Protein AF-A0A1Q7ANM7-F1 (afdb_monomer)

Radius of gyration: 26.73 Å; Cα contacts (8 Å, |Δi|>4): 321; chains: 1; bounding box: 55×45×75 Å

Foldseek 3Di:
DDDPPVVVVVVVVVVVVVVVVLVVCVVVVQWDWDQDPVDNVDIDIDGDPVNCVVCVVVVVVVVVVVVVVLVVDDPVVSVVVVVVVVVVCLVPDDDDPDQQKDKDFDDPPVLVVLLVCQQVVCCVPPVFACQRSVVSNVVSVCCVVPPDPLQWTKIFIGGSNDTFWIWIWADDDPQEIEIDSTDGHPVCPPSCVSLVRVVVNVVSSVVSRHQKYKYKDWPVPVVNVVSCVVVPKDFPDWDFDCHRNDTTIMTMIMDGD

Solvent-accessible surface area (backbone atoms only — not comparable to full-atom values): 14328 Å² total; per-residue (Å²): 132,84,78,57,69,68,60,55,50,51,54,50,53,54,52,52,53,55,52,47,55,59,43,55,39,35,77,72,53,26,35,46,76,42,77,33,94,89,41,86,92,39,70,44,77,40,71,29,78,61,23,47,63,72,43,44,65,58,52,50,50,51,50,49,53,52,47,56,59,45,66,76,41,54,80,65,52,41,49,51,52,52,54,50,50,53,49,52,50,59,74,70,50,82,76,73,96,59,73,89,51,50,78,41,72,69,54,94,66,46,59,60,49,52,26,51,50,54,34,55,51,39,29,73,77,71,60,38,42,69,64,48,24,53,50,42,44,50,54,46,52,54,45,67,79,63,63,42,82,75,64,34,51,46,41,32,30,34,36,99,90,36,84,38,29,36,33,34,32,34,75,70,48,99,43,29,32,31,48,42,73,70,50,60,37,78,94,53,58,91,70,54,54,66,50,54,51,52,52,49,47,56,53,50,38,51,76,53,62,31,49,30,39,35,37,73,48,50,70,84,46,54,71,61,51,52,43,41,46,75,75,59,35,41,81,78,45,76,44,82,44,78,56,39,90,40,84,46,39,42,32,34,32,41,28,82,102

Nearest PDB structures (foldseek):
  8iyo-assembly3_C  TM=8.146E-01  e=9.978E-10  Helicobacter pylori 26695
  1y9k-assembly3_C  TM=7.562E-01  e=1.189E-09  Bacillus cereus ATCC 14579
  8iym-assembly3_C  TM=6.907E-01  e=2.013E-09  Helicobacter pylori 26695
  8iym-assembly1_A  TM=6.848E-01  e=6.117E-09  Helicobacter pylori 26695
  8iym-assembly2_B  TM=6.801E-01  e=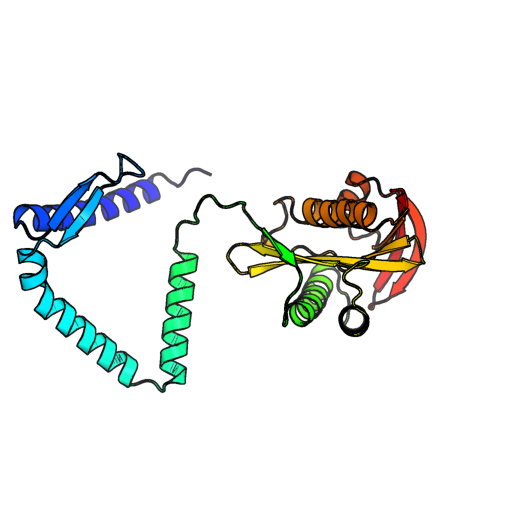1.234E-08  Helicobacter pylori 26695

Mean predicted aligned error: 13.71 Å

Secondary structure (DSSP, 8-state):
-PPPHHHHHHHHHHHHHHHHHHHHHHHTTSEEEEEETTEEEEEEEEE-HHHHHHHHHHHHHHHHHHHHHHHTS-HHHHHHHHHHHHHHHHHHSPPPS--S-EEEE--TTHHHHHHHHHHHHHHHHH---HHHHHHHHHHHHHHHHT--TTT-EEEEEEETTEEEEEEEEEESSSSEEEEEEEEE-GGGTTSSHHHHHHHHHHHHHHHTT-SEEEEEEETT-HHHHHHHHHTT-EEEEEEEEEETTEEEEEEEEEEE-

pLDDT: mean 88.68, std 12.62, range [44.28, 98.88]

Sequence (257 aa):
MAAPAQHVAAVRAFNRFYTRQVGALGEHRLVRRTASPADARRNLVHLTRRGRIEFAPYEERTRNDVGALLGRLSTTGQRQVVDAMQTIQRALATPPAAPAYVLRPHQPGDMGWVVQRHGELYAREWGYNAQFEALVARIAADFLDRFDPVRERCWIAEKDGERVGSVFLVKHLATVAKLRMLIVDPHARGLGIGRRLVDQCVRFARQAGYRKITLWTHSQLKAARAIYQQAGFRCVHTQANRCFGRKLVDETWDLLL

Structure (mmCIF, N/CA/C/O backbone):
data_AF-A0A1Q7ANM7-F1
#
_entry.id   AF-A0A1Q7ANM7-F1
#
loop_
_atom_site.group_PDB
_atom_site.id
_atom_site.type_symbol
_atom_site.label_atom_id
_atom_site.label_alt_id
_atom_site.label_comp_id
_atom_site.label_asym_id
_atom_site.label_entity_id
_atom_site.label_seq_id
_atom_site.pdbx_PDB_ins_code
_atom_site.Cartn_x
_atom_site.Cartn_y
_atom_site.Cartn_z
_atom_site.occupancy
_atom_site.B_iso_or_equiv
_atom_site.auth_seq_id
_atom_site.auth_comp_id
_atom_site.auth_asym_id
_atom_site.auth_atom_id
_atom_site.pdbx_PDB_model_num
ATOM 1 N N . MET A 1 1 ? 11.458 21.378 -15.995 1.00 44.28 1 MET A N 1
ATOM 2 C CA . MET A 1 1 ? 12.630 22.204 -16.362 1.00 44.28 1 MET A CA 1
ATOM 3 C C . MET A 1 1 ? 13.056 21.826 -17.768 1.00 44.28 1 MET A C 1
ATOM 5 O O . MET A 1 1 ? 13.177 20.637 -18.035 1.00 44.28 1 MET A O 1
ATOM 9 N N . ALA A 1 2 ? 13.204 22.796 -18.672 1.00 46.09 2 ALA A N 1
ATOM 10 C CA . ALA A 1 2 ? 13.689 22.531 -20.026 1.00 46.09 2 ALA A CA 1
ATOM 11 C C . ALA A 1 2 ? 15.146 22.042 -19.973 1.00 46.09 2 ALA A C 1
ATOM 13 O O . ALA A 1 2 ? 15.934 22.542 -19.170 1.00 46.09 2 ALA A O 1
ATOM 14 N N . ALA A 1 3 ? 15.494 21.049 -20.794 1.00 48.88 3 ALA A N 1
ATOM 15 C CA . ALA A 1 3 ? 16.866 20.562 -20.873 1.00 48.88 3 ALA A CA 1
ATOM 16 C C . ALA A 1 3 ? 17.797 21.697 -21.353 1.00 48.88 3 ALA A C 1
ATOM 18 O O . ALA A 1 3 ? 17.418 22.425 -22.275 1.00 48.88 3 ALA A O 1
ATOM 19 N N . PRO A 1 4 ? 19.004 21.846 -20.775 1.00 68.81 4 PRO A N 1
ATOM 20 C CA . PRO A 1 4 ? 19.984 22.825 -21.235 1.00 68.81 4 PRO A CA 1
ATOM 21 C C . PRO A 1 4 ? 20.224 22.695 -22.745 1.00 68.81 4 PRO A C 1
ATOM 23 O O . PRO A 1 4 ? 20.373 21.581 -23.256 1.00 68.81 4 PRO A O 1
ATOM 26 N N . ALA A 1 5 ? 20.285 23.819 -23.465 1.00 72.44 5 ALA A N 1
ATOM 27 C CA . ALA A 1 5 ? 20.393 23.845 -24.930 1.00 72.44 5 ALA A CA 1
ATOM 28 C C . ALA A 1 5 ? 21.570 23.003 -25.468 1.00 72.44 5 ALA A C 1
ATOM 30 O O . ALA A 1 5 ? 21.464 22.370 -26.521 1.00 72.44 5 ALA A O 1
ATOM 31 N N . GLN A 1 6 ? 22.661 22.919 -24.703 1.00 62.69 6 GLN A N 1
ATOM 32 C CA . GLN A 1 6 ? 23.840 22.111 -25.013 1.00 62.69 6 GLN A CA 1
ATOM 33 C C . GLN A 1 6 ? 23.558 20.597 -24.992 1.00 62.69 6 GLN A C 1
ATOM 35 O O . GLN A 1 6 ? 24.031 19.869 -25.864 1.00 62.69 6 GLN A O 1
ATOM 40 N N . HIS A 1 7 ? 22.724 20.114 -24.066 1.00 62.62 7 HIS A N 1
ATOM 41 C CA . HIS A 1 7 ? 22.324 18.703 -24.004 1.00 62.62 7 HIS A CA 1
ATOM 42 C C . HIS A 1 7 ? 21.398 18.335 -25.169 1.00 62.62 7 HIS A C 1
ATOM 44 O O . HIS A 1 7 ? 21.548 17.278 -25.781 1.00 62.62 7 HIS A O 1
ATOM 50 N N . VAL A 1 8 ? 20.492 19.243 -25.545 1.00 70.44 8 VAL A N 1
ATOM 51 C CA . VAL A 1 8 ? 19.635 19.068 -26.727 1.00 70.44 8 VAL A CA 1
ATOM 52 C C . VAL A 1 8 ? 20.480 19.006 -28.005 1.00 70.44 8 VAL A C 1
ATOM 54 O O . VAL A 1 8 ? 20.234 18.160 -28.867 1.00 70.44 8 VAL A O 1
ATOM 57 N N . ALA A 1 9 ? 21.505 19.853 -28.132 1.00 71.44 9 ALA A N 1
ATOM 58 C CA . ALA A 1 9 ? 22.414 19.841 -29.277 1.00 71.44 9 ALA A CA 1
ATOM 59 C C . ALA A 1 9 ? 23.227 18.537 -29.374 1.00 71.44 9 ALA A C 1
ATOM 61 O O . ALA A 1 9 ? 23.320 17.967 -30.465 1.00 71.44 9 ALA A O 1
ATOM 62 N N . ALA A 1 10 ? 23.743 18.031 -28.248 1.00 61.88 10 ALA A N 1
ATOM 63 C CA . ALA A 1 10 ? 24.481 16.769 -28.186 1.00 61.88 10 ALA A CA 1
ATOM 64 C C . ALA A 1 10 ? 23.610 15.574 -28.610 1.00 61.88 10 ALA A C 1
ATOM 66 O O . ALA A 1 10 ? 24.003 14.795 -29.480 1.00 61.88 10 ALA A O 1
ATOM 67 N N . VAL A 1 11 ? 22.379 15.484 -28.093 1.00 62.22 11 VAL A N 1
ATOM 68 C CA . VAL A 1 11 ? 21.426 14.428 -28.475 1.00 62.22 11 VAL A CA 1
ATOM 69 C C . VAL A 1 11 ? 21.034 14.537 -29.954 1.00 62.22 11 VAL A C 1
ATOM 71 O O . VAL A 1 11 ? 20.947 13.528 -30.652 1.00 62.22 11 VAL A O 1
ATOM 74 N N . ARG A 1 12 ? 20.862 15.752 -30.495 1.00 71.00 12 ARG A N 1
ATOM 75 C CA . ARG A 1 12 ? 20.599 15.942 -31.936 1.00 71.00 12 ARG A CA 1
ATOM 76 C C . ARG A 1 12 ? 21.788 15.527 -32.805 1.00 71.00 12 ARG A C 1
ATOM 78 O O . ARG A 1 12 ? 21.574 14.959 -33.874 1.00 71.00 12 ARG A O 1
ATOM 85 N N . ALA A 1 13 ? 23.022 15.794 -32.377 1.00 68.56 13 ALA A N 1
ATOM 86 C CA . ALA A 1 13 ? 24.225 15.366 -33.090 1.00 68.56 13 ALA A CA 1
ATOM 87 C C . ALA A 1 13 ? 24.370 13.836 -33.089 1.00 68.56 13 ALA A C 1
ATOM 89 O O . ALA A 1 13 ? 24.579 13.249 -34.153 1.00 68.56 13 ALA A O 1
ATOM 90 N N . PHE A 1 14 ? 24.152 13.205 -31.933 1.00 68.06 14 PHE A N 1
ATOM 91 C CA . PHE A 1 14 ? 24.093 11.753 -31.782 1.00 68.06 14 PHE A CA 1
ATOM 92 C C . PHE A 1 14 ? 23.031 11.138 -32.708 1.00 68.06 14 PHE A C 1
ATOM 94 O O . PHE A 1 14 ? 23.344 10.299 -33.548 1.00 68.06 14 PHE A O 1
ATOM 101 N N . ASN A 1 15 ? 21.794 11.639 -32.679 1.00 70.50 15 ASN A N 1
ATOM 102 C CA . ASN A 1 15 ? 20.716 11.122 -33.529 1.00 70.50 15 ASN A CA 1
ATOM 103 C C . ASN A 1 15 ? 21.000 11.293 -35.034 1.00 70.50 15 ASN A C 1
ATOM 105 O O . ASN A 1 15 ? 20.674 10.413 -35.834 1.00 70.50 15 ASN A O 1
ATOM 109 N N . ARG A 1 16 ? 21.650 12.393 -35.444 1.00 73.88 16 ARG A N 1
ATOM 110 C CA . ARG A 1 16 ? 22.081 12.601 -36.841 1.00 73.88 16 ARG A CA 1
ATOM 111 C C . ARG A 1 16 ? 23.162 11.622 -37.286 1.00 73.88 16 ARG A C 1
ATOM 113 O O . ARG A 1 16 ? 23.217 11.291 -38.467 1.00 73.88 16 ARG A O 1
ATOM 120 N N . PHE A 1 17 ? 24.040 11.185 -36.389 1.00 75.31 17 PHE A N 1
ATOM 121 C CA . PHE A 1 17 ? 25.043 10.170 -36.705 1.00 75.31 17 PHE A CA 1
ATOM 122 C C . PHE A 1 17 ? 24.371 8.838 -37.074 1.00 75.31 17 PHE A C 1
ATOM 124 O O . PHE A 1 17 ? 24.571 8.347 -38.184 1.00 75.31 17 PHE A O 1
ATOM 131 N N . TYR A 1 18 ? 23.472 8.328 -36.227 1.00 68.81 18 TYR A N 1
ATOM 132 C CA . TYR A 1 18 ? 22.763 7.069 -36.496 1.00 68.81 18 TYR A CA 1
ATOM 133 C C . TYR A 1 18 ? 21.810 7.160 -37.690 1.00 68.81 18 TYR A C 1
ATOM 135 O O . TYR A 1 18 ? 21.743 6.240 -38.500 1.00 68.81 18 TYR A O 1
ATOM 143 N N . THR A 1 19 ? 21.123 8.292 -37.870 1.00 70.75 19 THR A N 1
ATOM 144 C CA . THR A 1 19 ? 20.233 8.488 -39.028 1.00 70.75 19 THR A CA 1
ATOM 145 C C . THR A 1 19 ? 21.004 8.457 -40.354 1.00 70.75 19 THR A C 1
ATOM 147 O O . THR A 1 19 ? 20.487 7.930 -41.340 1.00 70.75 19 THR A O 1
ATOM 150 N N . ARG A 1 20 ? 22.247 8.968 -40.378 1.00 72.75 20 ARG A N 1
ATOM 151 C CA . ARG A 1 20 ? 23.143 8.886 -41.544 1.00 72.75 20 ARG A CA 1
ATOM 152 C C . ARG A 1 20 ? 23.611 7.459 -41.805 1.00 72.75 20 ARG A C 1
ATOM 154 O O . ARG A 1 20 ? 23.539 7.018 -42.945 1.00 72.75 20 ARG A O 1
ATOM 161 N N . GLN A 1 21 ? 23.990 6.711 -40.769 1.00 74.69 21 GLN A N 1
ATOM 162 C CA . GLN A 1 21 ? 24.366 5.302 -40.938 1.00 74.69 21 GLN A CA 1
ATOM 163 C C . GLN A 1 21 ? 23.202 4.448 -41.465 1.00 74.69 21 GLN A C 1
ATOM 165 O O . GLN A 1 21 ? 23.364 3.693 -42.420 1.00 74.69 21 GLN A O 1
ATOM 170 N N . VAL A 1 22 ? 21.991 4.636 -40.933 1.00 72.00 22 VAL A N 1
ATOM 171 C CA . VAL A 1 22 ? 20.778 3.972 -41.448 1.00 72.00 22 VAL A CA 1
ATOM 172 C C . VAL A 1 22 ? 20.395 4.489 -42.846 1.00 72.00 22 VAL A C 1
ATOM 174 O O . VAL A 1 22 ? 19.650 3.831 -43.571 1.00 72.00 22 VAL A O 1
ATOM 177 N N . GLY A 1 23 ? 20.841 5.687 -43.234 1.00 73.38 23 GLY A N 1
ATOM 178 C CA . GLY A 1 23 ? 20.717 6.227 -44.593 1.00 73.38 23 GLY A CA 1
ATOM 179 C C . GLY A 1 23 ? 21.588 5.462 -45.584 1.00 73.38 23 GLY A C 1
ATOM 180 O O . GLY A 1 23 ? 21.058 4.917 -46.548 1.00 73.38 23 GLY A O 1
ATOM 181 N N . ALA A 1 24 ? 22.876 5.314 -45.268 1.00 76.62 24 ALA A N 1
ATOM 182 C CA . ALA A 1 24 ? 23.843 4.579 -46.084 1.00 76.62 24 ALA A CA 1
ATOM 183 C C . ALA A 1 24 ? 23.425 3.112 -46.311 1.00 76.62 24 ALA A C 1
ATOM 185 O O . ALA A 1 24 ? 23.476 2.602 -47.427 1.00 76.62 24 ALA A O 1
ATOM 186 N N . LEU A 1 25 ? 22.896 2.438 -45.282 1.00 81.38 25 LEU A N 1
ATOM 187 C CA . LEU A 1 25 ? 22.346 1.081 -45.434 1.00 81.38 25 LEU A CA 1
ATOM 188 C C . LEU A 1 25 ? 21.139 1.028 -46.395 1.00 81.38 25 LEU A C 1
ATOM 190 O O . LEU A 1 25 ? 20.886 0.001 -47.029 1.00 81.38 25 LEU A O 1
ATOM 194 N N . GLY A 1 26 ? 20.368 2.115 -46.491 1.00 78.12 26 GLY A N 1
ATOM 195 C CA . GLY A 1 26 ? 19.244 2.244 -47.419 1.00 78.12 26 GLY A CA 1
ATOM 196 C C . GLY A 1 26 ? 19.700 2.459 -48.863 1.00 78.12 26 GLY A C 1
ATOM 197 O O . GLY A 1 26 ? 19.154 1.831 -49.768 1.00 78.12 26 GLY A O 1
ATOM 198 N N . GLU A 1 27 ? 20.737 3.275 -49.071 1.00 80.94 27 GLU A N 1
ATOM 199 C CA . GLU A 1 27 ? 21.360 3.523 -50.384 1.00 80.94 27 GLU A CA 1
ATOM 200 C C . GLU A 1 27 ? 21.901 2.228 -51.009 1.00 80.94 27 GLU A C 1
ATOM 202 O O . GLU A 1 27 ? 21.707 1.976 -52.199 1.00 80.94 27 GLU A O 1
ATOM 207 N N . HIS A 1 28 ? 22.453 1.328 -50.189 1.00 82.94 28 HIS A N 1
ATOM 208 C CA . HIS A 1 28 ? 22.897 -0.004 -50.619 1.00 82.94 28 HIS A CA 1
ATOM 209 C C . HIS A 1 28 ? 21.774 -1.059 -50.698 1.00 82.94 28 HIS A C 1
ATOM 211 O O . HIS A 1 28 ? 22.037 -2.238 -50.946 1.00 82.94 28 HIS A O 1
ATOM 217 N N . ARG A 1 29 ? 20.505 -0.657 -50.526 1.00 81.06 29 ARG A N 1
ATOM 218 C CA . ARG A 1 29 ? 19.314 -1.532 -50.528 1.00 81.06 29 ARG A CA 1
ATOM 219 C C . ARG A 1 29 ? 19.364 -2.650 -49.475 1.00 81.06 29 ARG A C 1
ATOM 221 O O . ARG A 1 29 ? 18.723 -3.689 -49.655 1.00 81.06 29 ARG A O 1
ATOM 228 N N . LEU A 1 30 ? 20.090 -2.451 -48.374 1.00 82.94 30 LEU A N 1
ATOM 229 C CA . LEU A 1 30 ? 20.200 -3.414 -47.268 1.00 82.94 30 LEU A CA 1
ATOM 230 C C . LEU A 1 30 ? 19.067 -3.248 -46.253 1.00 82.94 30 LEU A C 1
ATOM 232 O O . LEU A 1 30 ? 18.626 -4.224 -45.647 1.00 82.94 30 LEU A O 1
ATOM 236 N N . VAL A 1 31 ? 18.521 -2.037 -46.129 1.00 86.12 31 VAL A N 1
ATOM 237 C CA . VAL A 1 31 ? 17.329 -1.758 -45.320 1.00 86.12 31 VAL A CA 1
ATOM 238 C C . VAL A 1 31 ? 16.234 -1.076 -46.138 1.00 86.12 31 VAL A C 1
ATOM 240 O O . VAL A 1 31 ? 16.503 -0.282 -47.035 1.00 86.12 31 VAL A O 1
ATOM 243 N N . ARG A 1 32 ? 14.975 -1.369 -45.808 1.00 84.75 32 ARG A N 1
ATOM 244 C CA . ARG A 1 32 ? 13.779 -0.684 -46.309 1.00 84.75 32 ARG A CA 1
ATOM 245 C C . ARG A 1 32 ? 13.114 0.062 -45.163 1.00 84.75 32 ARG A C 1
ATOM 247 O O . ARG A 1 32 ? 13.004 -0.472 -44.061 1.00 84.75 32 ARG A O 1
ATOM 254 N N . ARG A 1 33 ? 12.632 1.272 -45.441 1.00 83.88 33 ARG A N 1
ATOM 255 C CA . ARG A 1 33 ? 11.859 2.078 -44.493 1.00 83.88 33 ARG A CA 1
ATOM 256 C C . ARG A 1 33 ? 10.377 2.025 -44.842 1.00 83.88 33 ARG A C 1
ATOM 258 O O . ARG A 1 33 ? 10.025 2.132 -46.013 1.00 83.88 33 ARG A O 1
ATOM 265 N N . THR A 1 34 ? 9.528 1.881 -43.838 1.00 82.00 34 THR A N 1
ATOM 266 C CA . THR A 1 34 ? 8.072 2.024 -43.954 1.00 82.00 34 THR A CA 1
ATOM 267 C C . THR A 1 34 ? 7.582 2.985 -42.881 1.00 82.00 34 THR A C 1
ATOM 269 O O . THR A 1 34 ? 8.108 2.983 -41.769 1.00 82.00 34 THR A O 1
ATOM 272 N N . ALA A 1 35 ? 6.589 3.817 -43.195 1.00 79.38 35 ALA A N 1
ATOM 273 C CA . ALA A 1 35 ? 6.000 4.706 -42.199 1.00 79.38 35 ALA A CA 1
ATOM 274 C C . ALA A 1 35 ? 5.388 3.883 -41.054 1.00 79.38 35 ALA A C 1
ATOM 276 O O . ALA A 1 35 ? 4.787 2.831 -41.286 1.00 79.38 35 ALA A O 1
ATOM 277 N N . SER A 1 36 ? 5.567 4.339 -39.816 1.00 77.56 36 SER A N 1
ATOM 278 C CA . SER A 1 36 ? 4.921 3.719 -38.662 1.00 77.56 36 SER A CA 1
ATOM 279 C C . SER A 1 36 ? 3.416 4.015 -38.688 1.00 77.56 36 SER A C 1
ATOM 281 O O . SER A 1 36 ? 3.046 5.190 -38.719 1.00 77.56 36 SER A O 1
ATOM 283 N N . PRO A 1 37 ? 2.538 3.001 -38.578 1.00 69.81 37 PRO A N 1
ATOM 284 C CA . PRO A 1 37 ? 1.090 3.213 -38.481 1.00 69.81 37 PRO A CA 1
ATOM 285 C C . PRO A 1 37 ? 0.668 4.011 -37.236 1.00 69.81 37 PRO A C 1
ATOM 287 O O . PRO A 1 37 ? -0.403 4.605 -37.219 1.00 69.81 37 PRO A O 1
ATOM 290 N N . ALA A 1 38 ? 1.503 4.019 -36.189 1.00 70.25 38 ALA A N 1
ATOM 291 C CA . ALA A 1 38 ? 1.194 4.627 -34.893 1.00 70.25 38 ALA A CA 1
ATOM 292 C C . ALA A 1 38 ? 1.687 6.080 -34.731 1.00 70.25 38 ALA A C 1
ATOM 294 O O . ALA 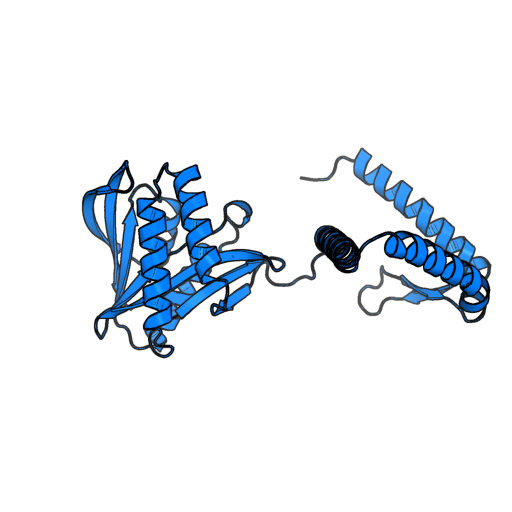A 1 38 ? 1.242 6.775 -33.824 1.00 70.25 38 ALA A O 1
ATOM 295 N N . ASP A 1 39 ? 2.636 6.541 -35.556 1.00 70.25 39 ASP A N 1
ATOM 296 C CA . ASP A 1 39 ? 3.174 7.913 -35.500 1.00 70.25 39 ASP A CA 1
ATOM 297 C C . ASP A 1 39 ? 3.852 8.241 -36.833 1.00 70.25 39 ASP A C 1
ATOM 299 O O . ASP A 1 39 ? 4.899 7.673 -37.150 1.00 70.25 39 ASP A O 1
ATOM 303 N N . ALA A 1 40 ? 3.291 9.187 -37.590 1.00 67.75 40 ALA A N 1
ATOM 304 C CA . ALA A 1 40 ? 3.797 9.591 -38.905 1.00 67.75 40 ALA A CA 1
ATOM 305 C C . ALA A 1 40 ? 5.233 10.154 -38.871 1.00 67.75 40 ALA A C 1
ATOM 307 O O . ALA A 1 40 ? 5.892 10.242 -39.905 1.00 67.75 40 ALA A O 1
ATOM 308 N N . ARG A 1 41 ? 5.752 10.512 -37.687 1.00 70.56 41 ARG A N 1
ATOM 309 C CA . ARG A 1 41 ? 7.141 10.966 -37.502 1.00 70.56 41 ARG A CA 1
ATOM 310 C C . ARG A 1 41 ? 8.126 9.814 -37.282 1.00 70.56 41 ARG A C 1
ATOM 312 O O . ARG A 1 41 ? 9.325 10.059 -37.162 1.00 70.56 41 ARG A O 1
ATOM 319 N N . ARG A 1 42 ? 7.652 8.566 -37.206 1.00 72.81 42 ARG A N 1
ATOM 320 C CA . ARG A 1 42 ? 8.477 7.367 -37.010 1.00 72.81 42 ARG A CA 1
ATOM 321 C C . ARG A 1 42 ? 8.540 6.548 -38.293 1.00 72.81 42 ARG A C 1
ATOM 323 O O . ARG A 1 42 ? 7.530 6.311 -38.947 1.00 72.81 42 ARG A O 1
ATOM 330 N N . ASN A 1 43 ? 9.731 6.045 -38.597 1.00 76.19 43 ASN A N 1
ATOM 331 C CA . ASN A 1 43 ? 9.944 5.080 -39.669 1.00 76.19 43 ASN A CA 1
ATOM 332 C C . ASN A 1 43 ? 10.338 3.735 -39.064 1.00 76.19 43 ASN A C 1
ATOM 334 O O . ASN A 1 43 ? 11.254 3.663 -38.246 1.00 76.19 43 ASN A O 1
ATOM 338 N N . LEU A 1 44 ? 9.659 2.678 -39.491 1.00 77.88 44 LEU A N 1
ATOM 339 C CA . LEU A 1 44 ? 10.055 1.302 -39.236 1.00 77.88 44 LEU A CA 1
ATOM 340 C C . LEU A 1 44 ? 11.130 0.922 -40.254 1.00 77.88 44 LEU A C 1
ATOM 342 O O . LEU A 1 44 ? 10.964 1.139 -41.455 1.00 77.88 44 LEU A O 1
ATOM 346 N N . VAL A 1 45 ? 12.249 0.391 -39.771 1.00 82.19 45 VAL A N 1
ATOM 347 C CA . VAL A 1 45 ? 13.383 -0.022 -40.601 1.00 82.19 45 VAL A CA 1
ATOM 348 C C . VAL A 1 45 ? 13.439 -1.542 -40.598 1.00 82.19 45 VAL A C 1
ATOM 350 O O . VAL A 1 45 ? 13.511 -2.162 -39.542 1.00 82.19 45 VAL A O 1
ATOM 353 N N . HIS A 1 46 ? 13.410 -2.143 -41.782 1.00 81.81 46 HIS A N 1
ATOM 354 C CA . HIS A 1 46 ? 13.455 -3.590 -41.964 1.00 81.81 46 HIS A CA 1
ATOM 355 C C . HIS A 1 46 ? 14.646 -3.973 -42.837 1.00 81.81 46 HIS A C 1
ATOM 357 O O . HIS A 1 46 ? 14.866 -3.347 -43.872 1.00 81.81 46 HIS A O 1
ATOM 363 N N . LEU A 1 47 ? 15.373 -5.034 -42.482 1.00 85.12 47 LEU A N 1
ATOM 364 C CA . LEU A 1 47 ? 16.359 -5.626 -43.389 1.00 85.12 47 LEU A CA 1
ATOM 365 C C . LEU A 1 47 ? 15.659 -6.169 -44.644 1.00 85.12 47 LEU A C 1
ATOM 367 O O . LEU A 1 47 ? 14.656 -6.888 -44.545 1.00 85.12 47 LEU A O 1
ATOM 371 N N . THR A 1 48 ? 16.194 -5.845 -45.822 1.00 87.19 48 THR A N 1
ATOM 372 C CA . THR A 1 48 ? 15.768 -6.454 -47.092 1.00 87.19 48 THR A CA 1
ATOM 373 C C . THR A 1 48 ? 16.270 -7.896 -47.180 1.00 87.19 48 THR A C 1
ATOM 375 O O . THR A 1 48 ? 17.101 -8.321 -46.380 1.00 87.19 48 THR A O 1
ATOM 378 N N . ARG A 1 49 ? 15.813 -8.676 -48.171 1.00 84.81 49 ARG A N 1
ATOM 379 C CA . ARG A 1 49 ? 16.349 -10.032 -48.407 1.00 84.81 49 ARG A CA 1
ATOM 380 C C . ARG A 1 49 ? 17.874 -10.015 -48.583 1.00 84.81 49 ARG A C 1
ATOM 382 O O . ARG A 1 49 ? 18.555 -10.842 -47.992 1.00 84.81 49 ARG A O 1
ATOM 389 N N . ARG A 1 50 ? 18.393 -9.039 -49.337 1.00 84.00 50 ARG A N 1
ATOM 390 C CA . ARG A 1 50 ? 19.833 -8.813 -49.516 1.00 84.00 50 ARG A CA 1
ATOM 391 C C . ARG A 1 50 ? 20.508 -8.413 -48.205 1.00 84.00 50 ARG A C 1
ATOM 393 O O . ARG A 1 50 ? 21.518 -9.005 -47.856 1.00 84.00 50 ARG A O 1
ATOM 400 N N . GLY A 1 51 ? 19.910 -7.484 -47.456 1.00 84.19 51 GLY A N 1
ATOM 401 C CA . GLY A 1 51 ? 20.404 -7.086 -46.138 1.00 84.19 51 GLY A CA 1
ATOM 402 C C . GLY A 1 51 ? 20.512 -8.260 -45.170 1.00 84.19 51 GLY A C 1
ATOM 403 O O . GLY A 1 51 ? 21.524 -8.396 -44.506 1.00 84.19 51 GLY A O 1
ATOM 404 N N . ARG A 1 52 ? 19.525 -9.163 -45.132 1.00 83.75 52 ARG A N 1
ATOM 405 C CA . ARG A 1 52 ? 19.594 -10.372 -44.293 1.00 83.75 52 ARG A CA 1
ATOM 406 C C . ARG A 1 52 ? 20.741 -11.297 -44.694 1.00 83.75 52 ARG A C 1
ATOM 408 O O . ARG A 1 52 ? 21.413 -11.808 -43.815 1.00 83.75 52 ARG A O 1
ATOM 415 N N . ILE A 1 53 ? 20.965 -11.498 -45.994 1.00 85.06 53 ILE A N 1
ATOM 416 C CA . ILE A 1 53 ? 22.063 -12.342 -46.491 1.00 85.06 53 ILE A CA 1
ATOM 417 C C . ILE A 1 53 ? 23.421 -11.720 -46.145 1.00 85.06 53 ILE A C 1
ATOM 419 O O . ILE A 1 53 ? 24.290 -12.417 -45.639 1.00 85.06 53 ILE A O 1
ATOM 423 N N . GLU A 1 54 ? 23.597 -10.415 -46.372 1.00 85.06 54 GLU A N 1
ATOM 424 C CA . GLU A 1 54 ? 24.866 -9.729 -46.089 1.00 85.06 54 GLU A CA 1
ATOM 425 C C . GLU A 1 54 ? 25.142 -9.584 -44.583 1.00 85.06 54 GLU A C 1
ATOM 427 O O . GLU A 1 54 ? 26.296 -9.660 -44.170 1.00 85.06 54 GLU A O 1
ATOM 432 N N . PHE A 1 55 ? 24.109 -9.416 -43.748 1.00 82.56 55 PHE A N 1
ATOM 433 C CA . PHE A 1 55 ? 24.269 -9.320 -42.292 1.00 82.56 55 PHE A CA 1
ATOM 434 C C . PHE A 1 55 ? 24.366 -10.676 -41.583 1.00 82.56 55 PHE A C 1
ATOM 436 O O . PHE A 1 55 ? 24.902 -10.719 -40.476 1.00 82.56 55 PHE A O 1
ATOM 443 N N . ALA A 1 56 ? 23.901 -11.773 -42.194 1.00 81.00 56 ALA A N 1
ATOM 444 C CA . ALA A 1 56 ? 23.879 -13.094 -41.561 1.00 81.00 56 ALA A CA 1
ATOM 445 C C . ALA A 1 56 ? 25.244 -13.539 -40.989 1.00 81.00 56 ALA A C 1
ATOM 447 O O . ALA A 1 56 ? 25.263 -13.951 -39.828 1.00 81.00 56 ALA A O 1
ATOM 448 N N . PRO A 1 57 ? 26.388 -13.381 -41.692 1.00 82.12 57 PRO A N 1
ATOM 449 C CA . PRO A 1 57 ? 27.694 -13.760 -41.144 1.00 82.12 57 PRO A CA 1
ATOM 450 C C . PRO A 1 57 ? 28.093 -12.939 -39.908 1.00 82.12 57 PRO A C 1
ATOM 452 O O . PRO A 1 57 ? 28.729 -13.448 -38.987 1.00 82.12 57 PRO A O 1
ATOM 455 N N . TYR A 1 58 ? 27.713 -11.659 -39.859 1.00 82.75 58 TYR A N 1
ATOM 456 C CA . TYR A 1 58 ? 28.006 -10.773 -38.728 1.00 82.75 58 TYR A CA 1
ATOM 457 C C . TYR A 1 58 ? 27.112 -11.068 -37.524 1.00 82.75 58 TYR A C 1
ATOM 459 O O . TYR A 1 58 ? 27.569 -11.015 -36.381 1.00 82.75 58 TYR A O 1
ATOM 467 N N . GLU A 1 59 ? 25.844 -11.390 -37.775 1.00 78.31 59 GLU A N 1
ATOM 468 C CA . GLU A 1 59 ? 24.899 -11.804 -36.743 1.00 78.31 59 GLU A CA 1
ATOM 469 C C . GLU A 1 59 ? 25.315 -13.147 -36.132 1.00 78.31 59 GLU A C 1
ATOM 471 O O . GLU A 1 59 ? 25.305 -13.303 -34.912 1.00 78.31 59 GLU A O 1
ATOM 476 N N . GLU A 1 60 ? 25.757 -14.091 -36.964 1.00 80.31 60 GLU A N 1
ATOM 477 C CA . GLU A 1 60 ? 26.300 -15.376 -36.528 1.00 80.31 60 GLU A CA 1
ATOM 478 C C . GLU A 1 60 ? 27.582 -15.206 -35.706 1.00 80.31 60 GLU A C 1
ATOM 480 O O . GLU A 1 60 ? 27.684 -15.757 -34.610 1.00 80.31 60 GLU A O 1
ATOM 485 N N . ARG A 1 61 ? 28.521 -14.365 -36.160 1.00 83.69 61 ARG A N 1
ATOM 486 C CA . ARG A 1 61 ? 29.741 -14.053 -35.402 1.00 83.69 61 ARG A CA 1
ATOM 487 C C . ARG A 1 61 ? 29.428 -13.415 -34.050 1.00 83.69 61 ARG A C 1
ATOM 489 O O . ARG A 1 61 ? 29.947 -13.857 -33.034 1.00 83.69 61 ARG A O 1
ATOM 496 N N . THR A 1 62 ? 28.519 -12.443 -34.026 1.00 80.81 62 THR A N 1
ATOM 497 C CA . THR A 1 62 ? 28.081 -11.785 -32.787 1.00 80.81 62 THR A CA 1
ATOM 498 C C . THR A 1 62 ? 27.419 -12.781 -31.834 1.00 80.81 62 THR A C 1
ATOM 500 O O . THR A 1 62 ? 27.679 -12.759 -30.632 1.00 80.81 62 THR A O 1
ATOM 503 N N . ARG A 1 63 ? 26.580 -13.686 -32.355 1.00 81.06 63 ARG A N 1
ATOM 504 C CA . ARG A 1 63 ? 25.943 -14.747 -31.564 1.00 81.06 63 ARG A CA 1
ATOM 505 C C . ARG A 1 63 ? 26.982 -15.687 -30.957 1.00 81.06 63 ARG A C 1
ATOM 507 O O . ARG A 1 63 ? 26.865 -16.021 -29.781 1.00 81.06 63 ARG A O 1
ATOM 514 N N . ASN A 1 64 ? 27.999 -16.065 -31.728 1.00 88.00 64 ASN A N 1
ATOM 515 C CA . ASN A 1 64 ? 29.096 -16.906 -31.255 1.00 88.00 64 ASN A CA 1
ATOM 516 C C . ASN A 1 64 ? 29.938 -16.194 -30.189 1.00 88.00 64 ASN A C 1
ATOM 518 O O . ASN A 1 64 ? 30.235 -16.793 -29.158 1.00 88.00 64 ASN A O 1
ATOM 522 N N . ASP A 1 65 ? 30.249 -14.910 -30.376 1.00 85.38 65 ASP A N 1
ATOM 523 C CA . ASP A 1 65 ? 31.020 -14.113 -29.415 1.00 85.38 65 ASP A CA 1
ATOM 524 C C . ASP A 1 65 ? 30.266 -13.947 -28.082 1.00 85.38 65 ASP A C 1
ATOM 526 O O . ASP A 1 65 ? 30.825 -14.171 -27.005 1.00 85.38 65 ASP A O 1
ATOM 530 N N . VAL A 1 66 ? 28.967 -13.628 -28.134 1.00 85.81 66 VAL A N 1
ATOM 531 C CA . VAL A 1 66 ? 28.107 -13.550 -26.939 1.00 85.81 66 VAL A CA 1
ATOM 532 C C . VAL A 1 66 ? 27.952 -14.923 -26.284 1.00 85.81 66 VAL A C 1
ATOM 534 O O . VAL A 1 66 ? 28.027 -15.031 -25.059 1.00 85.81 66 VAL A O 1
ATOM 537 N N . GLY A 1 67 ? 27.787 -15.981 -27.082 1.00 86.88 67 GLY A N 1
ATOM 538 C CA . GLY A 1 67 ? 27.733 -17.359 -26.601 1.00 86.88 67 GLY A CA 1
ATOM 539 C C . GLY A 1 67 ? 29.010 -17.768 -25.865 1.00 86.88 67 GLY A C 1
ATOM 540 O O . GL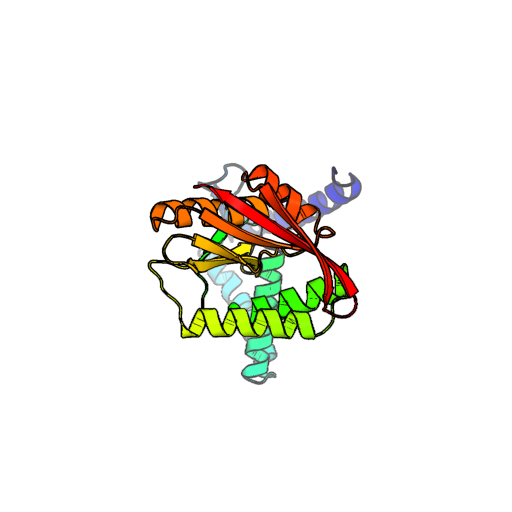Y A 1 67 ? 28.933 -18.328 -24.776 1.00 86.88 67 GLY A O 1
ATOM 541 N N . ALA A 1 68 ? 30.182 -17.416 -26.396 1.00 90.44 68 ALA A N 1
ATOM 542 C CA . ALA A 1 68 ? 31.472 -17.674 -25.763 1.00 90.44 68 ALA A CA 1
ATOM 543 C C . ALA A 1 68 ? 31.663 -16.874 -24.464 1.00 90.44 68 ALA A C 1
ATOM 545 O O . ALA A 1 68 ? 32.22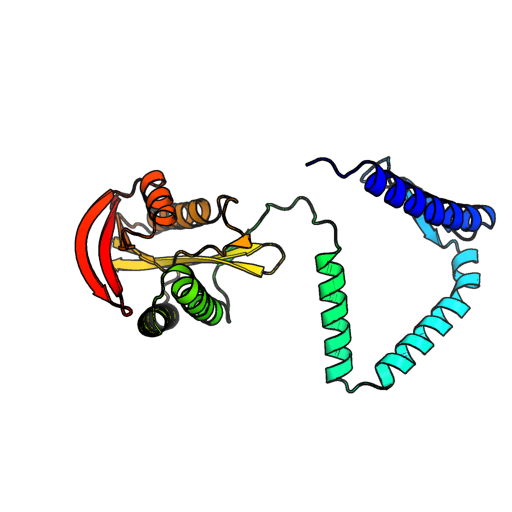2 -17.396 -23.499 1.00 90.44 68 ALA A O 1
ATOM 546 N N . LEU A 1 69 ? 31.183 -15.626 -24.409 1.00 87.56 69 LEU A N 1
ATOM 547 C CA . LEU A 1 69 ? 31.200 -14.813 -23.188 1.00 87.56 69 LEU A CA 1
ATOM 548 C C . LEU A 1 69 ? 30.313 -15.414 -22.092 1.00 87.56 69 LEU A C 1
ATOM 550 O O . LEU A 1 69 ? 30.761 -15.563 -20.955 1.00 87.56 69 LEU A O 1
ATOM 554 N N . LEU A 1 70 ? 29.080 -15.800 -22.430 1.00 89.88 70 LEU A N 1
ATOM 555 C CA . LEU A 1 70 ? 28.150 -16.421 -21.483 1.00 89.88 70 LEU A CA 1
ATOM 556 C C . LEU A 1 70 ? 28.587 -17.834 -21.083 1.00 89.88 70 LEU A C 1
ATOM 558 O O . LEU A 1 70 ? 28.407 -18.226 -19.932 1.00 89.88 70 LEU A O 1
ATOM 562 N N . GLY A 1 71 ? 29.216 -18.580 -21.993 1.00 90.69 71 GLY A N 1
ATOM 563 C CA . GLY A 1 71 ? 29.729 -19.929 -21.748 1.00 90.69 71 GLY A CA 1
ATOM 564 C C . GLY A 1 71 ? 30.820 -20.004 -20.675 1.00 90.69 71 GLY A C 1
ATOM 565 O O . GLY A 1 71 ? 31.043 -21.070 -20.112 1.00 90.69 71 GLY A O 1
ATOM 566 N N . ARG A 1 72 ? 31.463 -18.876 -20.334 1.00 92.75 72 ARG A N 1
ATOM 567 C CA . ARG A 1 72 ? 32.420 -18.776 -19.214 1.00 92.75 72 ARG A CA 1
ATOM 568 C C . ARG A 1 72 ? 31.747 -18.691 -17.842 1.00 92.75 72 ARG A C 1
ATOM 570 O O . ARG A 1 72 ? 32.430 -18.761 -16.824 1.00 92.75 72 ARG A O 1
ATOM 577 N N . LEU A 1 73 ? 30.432 -18.492 -17.801 1.00 93.62 73 LEU A N 1
ATOM 578 C CA . LEU A 1 73 ? 29.652 -18.350 -16.576 1.00 93.62 73 LEU A CA 1
ATOM 579 C C . LEU A 1 73 ? 28.892 -19.642 -16.270 1.00 93.62 73 LEU A C 1
ATOM 581 O O . LEU A 1 73 ? 28.461 -20.357 -17.174 1.00 93.62 73 LEU A O 1
ATOM 585 N N . SER A 1 74 ? 28.654 -19.903 -14.983 1.00 95.00 74 SER A N 1
ATOM 586 C CA . SER A 1 74 ? 27.722 -20.953 -14.560 1.00 95.00 74 SER A CA 1
ATOM 587 C C . SER A 1 74 ? 26.295 -20.631 -15.013 1.00 95.00 74 SER A C 1
ATOM 589 O O . SER A 1 74 ? 25.953 -19.472 -15.246 1.00 95.00 74 SER A O 1
ATOM 591 N N . THR A 1 75 ? 25.408 -21.626 -15.042 1.00 90.19 75 THR A N 1
ATOM 592 C CA . THR A 1 75 ? 23.982 -21.431 -15.370 1.00 90.19 75 THR A CA 1
ATOM 593 C C . THR A 1 75 ? 23.299 -20.391 -14.470 1.00 90.19 75 THR A C 1
ATOM 595 O O . THR A 1 75 ? 22.341 -19.728 -14.870 1.00 90.19 75 THR A O 1
ATOM 598 N N . THR A 1 76 ? 23.773 -20.228 -13.234 1.00 87.06 76 THR A N 1
ATOM 599 C CA . THR A 1 76 ? 23.306 -19.170 -12.327 1.00 87.06 76 THR A CA 1
ATOM 600 C C . THR A 1 76 ? 23.868 -17.805 -12.725 1.00 87.06 76 THR A C 1
ATOM 602 O O . THR A 1 76 ? 23.107 -16.845 -12.796 1.00 87.06 76 THR A O 1
ATOM 605 N N . GLY A 1 77 ? 25.158 -17.716 -13.064 1.00 86.00 77 GLY A N 1
ATOM 606 C CA . GLY A 1 77 ? 25.774 -16.475 -13.544 1.00 86.00 77 GLY A CA 1
ATOM 607 C C . GLY A 1 77 ? 25.192 -15.989 -14.877 1.00 86.00 77 GLY A C 1
ATOM 608 O O . GLY A 1 77 ? 24.937 -14.800 -15.041 1.00 86.00 77 GLY A O 1
ATOM 609 N N . GLN A 1 78 ? 24.892 -16.902 -15.805 1.00 90.19 78 GLN A N 1
ATOM 610 C CA . GLN A 1 78 ? 24.212 -16.571 -17.063 1.00 90.19 78 GLN A CA 1
ATOM 611 C C . GLN A 1 78 ? 22.833 -15.949 -16.810 1.00 90.19 78 GLN A C 1
ATOM 613 O O . GLN A 1 78 ? 22.518 -14.908 -17.385 1.00 90.19 78 GLN A O 1
ATOM 618 N N . ARG A 1 79 ? 22.035 -16.541 -15.907 1.00 84.81 79 ARG A N 1
ATOM 619 C CA . ARG A 1 79 ? 20.732 -15.985 -15.504 1.00 84.81 79 ARG A CA 1
ATOM 620 C C . ARG A 1 79 ? 20.869 -14.588 -14.900 1.00 84.81 79 ARG A C 1
ATOM 622 O O . ARG A 1 79 ? 20.167 -13.683 -15.331 1.00 84.81 79 ARG A O 1
ATOM 629 N N . GLN A 1 80 ? 21.835 -14.382 -14.004 1.00 81.81 80 GLN A N 1
ATOM 630 C CA . GLN A 1 80 ? 22.088 -13.067 -13.400 1.00 81.81 80 GLN A CA 1
ATOM 631 C C . GLN A 1 80 ? 22.412 -11.984 -14.438 1.00 81.81 80 GLN A C 1
ATOM 633 O O . GLN A 1 80 ? 21.918 -10.863 -14.329 1.00 81.81 80 GLN A O 1
ATOM 638 N N . VAL A 1 81 ? 23.214 -12.305 -15.458 1.00 85.38 81 VAL A N 1
ATOM 639 C CA . VAL A 1 81 ? 23.533 -11.356 -16.536 1.00 85.38 81 VAL A CA 1
ATOM 640 C C . VAL A 1 81 ? 22.283 -11.002 -17.342 1.00 85.38 81 VAL A C 1
ATOM 642 O O . VAL A 1 81 ? 22.052 -9.825 -17.621 1.00 85.38 81 VAL A O 1
ATOM 645 N N . VAL A 1 82 ? 21.453 -11.990 -17.683 1.00 84.06 82 VAL A N 1
ATOM 646 C CA . VAL A 1 82 ? 20.192 -11.754 -18.405 1.00 84.06 82 VAL A CA 1
ATOM 647 C C . VAL A 1 82 ? 19.242 -10.879 -17.581 1.00 84.06 82 VAL A C 1
ATOM 649 O O . VAL A 1 82 ? 18.728 -9.889 -18.10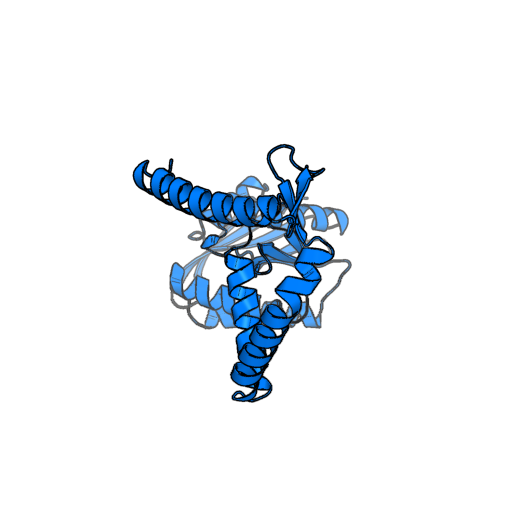4 1.00 84.06 82 VAL A O 1
ATOM 652 N N . ASP A 1 83 ? 19.073 -11.171 -16.291 1.00 75.50 83 ASP A N 1
ATOM 653 C CA . ASP A 1 83 ? 18.211 -10.400 -15.385 1.00 75.50 83 ASP A CA 1
ATOM 654 C C . ASP A 1 83 ? 18.695 -8.947 -15.230 1.00 75.50 83 ASP A C 1
ATOM 656 O O . ASP A 1 83 ? 17.900 -7.997 -15.238 1.00 75.50 83 ASP A O 1
ATOM 660 N N . ALA A 1 84 ? 20.014 -8.743 -15.151 1.00 80.94 84 ALA A N 1
ATOM 661 C CA . ALA A 1 84 ? 20.614 -7.414 -15.114 1.00 80.94 84 ALA A CA 1
ATOM 662 C C . ALA A 1 84 ? 20.349 -6.637 -16.414 1.00 80.94 84 ALA A C 1
ATOM 664 O O . ALA A 1 84 ? 19.942 -5.475 -16.366 1.00 80.94 84 ALA A O 1
ATOM 665 N N . MET A 1 85 ? 20.505 -7.274 -17.581 1.00 77.50 85 MET A N 1
ATOM 666 C CA . MET A 1 85 ? 20.219 -6.638 -18.873 1.00 77.50 85 MET A CA 1
ATOM 667 C C . MET A 1 85 ? 18.739 -6.275 -19.020 1.00 77.50 85 MET A C 1
ATOM 669 O O . MET A 1 85 ? 18.425 -5.171 -19.464 1.00 77.50 85 MET A O 1
ATOM 673 N N . GLN A 1 86 ? 17.821 -7.144 -18.590 1.00 72.25 86 GLN A N 1
ATOM 674 C CA . GLN A 1 86 ? 16.386 -6.839 -18.564 1.00 72.25 86 GLN A CA 1
ATOM 675 C C . GLN A 1 86 ? 16.058 -5.676 -17.620 1.00 72.25 86 GLN A C 1
ATOM 677 O O . GLN A 1 86 ? 15.158 -4.879 -17.886 1.00 72.25 86 GLN A O 1
ATOM 682 N N . THR A 1 87 ? 16.786 -5.552 -16.512 1.00 67.50 87 THR A N 1
ATOM 683 C CA . THR A 1 87 ? 16.650 -4.424 -15.581 1.00 67.50 87 THR A CA 1
ATOM 684 C C . THR A 1 87 ? 17.109 -3.116 -16.224 1.00 67.50 87 THR A C 1
ATOM 686 O O . THR A 1 87 ? 16.372 -2.131 -16.186 1.00 67.50 87 THR A O 1
ATOM 689 N N . ILE A 1 88 ? 18.258 -3.118 -16.907 1.00 67.38 88 ILE A N 1
ATOM 690 C CA . ILE A 1 88 ? 18.747 -1.961 -17.676 1.00 67.38 88 ILE A CA 1
ATOM 691 C C . ILE A 1 88 ? 17.751 -1.584 -18.778 1.00 67.38 88 ILE A C 1
ATOM 693 O O . ILE A 1 88 ? 17.401 -0.415 -18.920 1.00 67.38 88 ILE A O 1
ATOM 697 N N . GLN A 1 89 ? 17.251 -2.563 -19.535 1.00 66.56 89 GLN A N 1
ATOM 698 C CA . GLN A 1 89 ? 16.265 -2.324 -20.590 1.00 66.56 89 GLN A CA 1
ATOM 699 C C . GLN A 1 89 ? 14.980 -1.697 -20.045 1.00 66.56 89 GLN A C 1
ATOM 701 O O . GLN A 1 89 ? 14.495 -0.736 -20.634 1.00 66.56 89 GLN A O 1
ATOM 706 N N . ARG A 1 90 ? 14.450 -2.182 -18.912 1.00 67.38 90 ARG A N 1
ATOM 707 C CA . ARG A 1 90 ? 13.275 -1.583 -18.254 1.00 67.38 90 ARG A CA 1
ATOM 708 C C . ARG A 1 90 ? 13.535 -0.149 -17.801 1.00 67.38 90 ARG A C 1
ATOM 710 O O . ARG A 1 90 ? 12.686 0.706 -18.021 1.00 67.38 90 ARG A O 1
ATOM 717 N N . ALA A 1 91 ? 14.708 0.124 -17.233 1.00 62.22 91 ALA A N 1
ATOM 718 C CA . ALA A 1 91 ? 15.084 1.466 -16.792 1.00 62.22 91 ALA A CA 1
ATOM 719 C C . ALA A 1 91 ? 15.235 2.464 -17.958 1.00 62.22 91 ALA A C 1
ATOM 721 O O . ALA A 1 91 ? 14.981 3.655 -17.786 1.00 62.22 91 ALA A O 1
ATOM 722 N N . LEU A 1 92 ? 15.646 1.988 -19.139 1.00 60.12 92 LEU A N 1
ATOM 723 C CA . LEU A 1 92 ? 15.845 2.810 -20.340 1.00 60.12 92 LEU A CA 1
ATOM 724 C C . LEU A 1 92 ? 14.626 2.848 -21.275 1.00 60.12 92 LEU A C 1
ATOM 726 O O . LEU A 1 92 ? 14.590 3.661 -22.203 1.00 60.12 92 LEU A O 1
ATOM 730 N N . ALA A 1 93 ? 13.638 1.976 -21.072 1.00 66.75 93 ALA A N 1
ATOM 731 C CA . ALA A 1 93 ? 12.436 1.940 -21.891 1.00 66.75 93 ALA A CA 1
ATOM 732 C C . ALA A 1 93 ? 11.615 3.222 -21.699 1.00 66.75 93 ALA A C 1
ATOM 734 O O . ALA A 1 93 ? 11.424 3.708 -20.588 1.00 66.75 93 ALA A O 1
ATOM 735 N N . THR A 1 94 ? 11.078 3.762 -22.797 1.00 50.22 94 THR A N 1
ATOM 736 C CA . THR A 1 94 ? 10.044 4.800 -22.706 1.00 50.22 94 THR A CA 1
ATOM 737 C C . THR A 1 94 ? 8.754 4.126 -22.237 1.00 50.22 94 THR A C 1
ATOM 739 O O . THR A 1 94 ? 8.259 3.259 -22.965 1.00 50.22 94 THR A O 1
ATOM 742 N N . PRO A 1 95 ? 8.201 4.474 -21.062 1.00 51.94 95 PRO A N 1
ATOM 743 C CA . PRO A 1 95 ? 6.994 3.824 -20.575 1.00 51.94 95 PRO A CA 1
ATOM 744 C C . PRO A 1 95 ? 5.842 4.046 -21.566 1.00 51.94 95 PRO A C 1
ATOM 746 O O . PRO A 1 95 ? 5.715 5.153 -22.107 1.00 51.94 95 PRO A O 1
ATOM 749 N N . PRO A 1 96 ? 4.982 3.042 -21.820 1.00 48.72 96 PRO A N 1
ATOM 750 C CA . PRO A 1 96 ? 3.709 3.306 -22.476 1.00 48.72 96 PRO A CA 1
ATOM 751 C C . PRO A 1 96 ? 2.902 4.301 -21.628 1.00 48.72 96 PRO A C 1
ATOM 753 O O . PRO A 1 96 ? 3.106 4.405 -20.419 1.00 48.72 96 PRO A O 1
ATOM 756 N N . ALA A 1 97 ? 1.960 5.014 -22.252 1.00 53.16 97 ALA A N 1
ATOM 757 C CA . ALA A 1 97 ? 1.002 5.893 -21.575 1.00 53.16 97 ALA A CA 1
ATOM 758 C C . ALA A 1 97 ? -0.028 5.077 -20.757 1.00 53.16 97 ALA A C 1
ATOM 760 O O . ALA A 1 97 ? -1.232 5.156 -20.972 1.00 53.16 97 ALA A O 1
ATOM 761 N N . ALA A 1 98 ? 0.454 4.219 -19.862 1.00 53.53 98 ALA A N 1
ATOM 762 C CA . ALA A 1 98 ? -0.335 3.539 -18.854 1.00 53.53 98 ALA A CA 1
ATOM 763 C C . ALA A 1 98 ? -0.628 4.519 -17.702 1.00 53.53 98 ALA A C 1
ATOM 765 O O . ALA A 1 98 ? 0.105 5.500 -17.524 1.00 53.53 98 ALA A O 1
ATOM 766 N N . PRO A 1 99 ? -1.681 4.289 -16.893 1.00 58.91 99 PRO A N 1
ATOM 767 C CA . PRO A 1 99 ? -1.820 5.009 -15.633 1.00 58.91 99 PRO A CA 1
ATOM 768 C C . PRO A 1 99 ? -0.511 4.890 -14.843 1.00 58.91 99 PRO A C 1
ATOM 770 O O . PRO A 1 99 ? 0.083 3.817 -14.803 1.00 58.91 99 PRO A O 1
ATOM 773 N N . ALA A 1 100 ? -0.078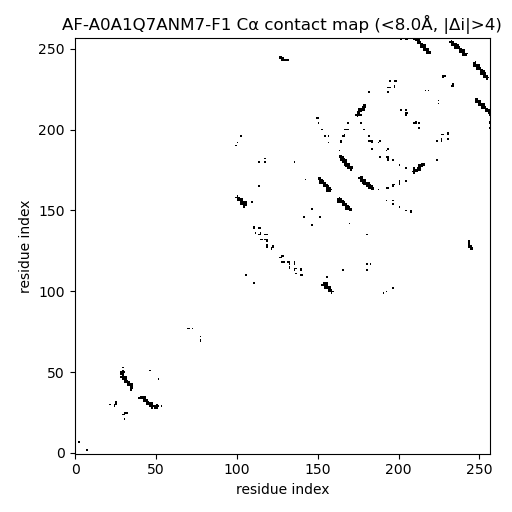 5.979 -14.201 1.00 79.31 100 ALA A N 1
ATOM 774 C CA . ALA A 1 100 ? 1.218 6.067 -13.518 1.00 79.31 100 ALA A CA 1
ATOM 775 C C . ALA A 1 100 ? 1.461 4.980 -12.444 1.00 79.31 100 ALA A C 1
ATOM 777 O O . ALA A 1 100 ? 2.566 4.900 -11.918 1.00 79.31 100 ALA A O 1
ATOM 778 N N . TYR A 1 101 ? 0.431 4.207 -12.080 1.00 92.19 101 TYR A N 1
ATOM 779 C CA . TYR A 1 101 ? 0.453 3.034 -11.208 1.00 92.19 101 TYR A CA 1
ATOM 780 C C . TYR A 1 101 ? -0.881 2.259 -11.317 1.00 92.19 101 TYR A C 1
ATOM 782 O O . TYR A 1 101 ? -1.918 2.815 -11.711 1.00 92.19 101 TYR A O 1
ATOM 790 N N . VAL A 1 102 ? -0.882 0.995 -10.891 1.00 94.69 102 VAL A N 1
ATOM 791 C CA . VAL A 1 102 ? -2.068 0.133 -10.748 1.00 94.69 102 VAL A CA 1
ATOM 792 C C . VAL A 1 102 ? -2.324 -0.205 -9.281 1.00 94.69 102 VAL A C 1
ATOM 794 O O . VAL A 1 102 ? -1.412 -0.162 -8.462 1.00 94.69 102 VAL A O 1
ATOM 797 N N . LEU A 1 103 ? -3.574 -0.526 -8.936 1.00 97.00 103 LEU A N 1
ATOM 798 C CA . LEU A 1 103 ? -3.924 -1.116 -7.642 1.00 97.00 103 LEU A CA 1
ATOM 799 C C . LEU A 1 103 ? -4.382 -2.551 -7.884 1.00 97.00 103 LEU A C 1
ATOM 801 O O . LEU A 1 103 ? -5.312 -2.759 -8.663 1.00 97.00 103 LEU A O 1
ATOM 805 N N . ARG A 1 104 ? -3.764 -3.518 -7.211 1.00 97.19 104 ARG A N 1
ATOM 806 C CA . ARG A 1 104 ? -4.084 -4.944 -7.347 1.00 97.19 104 ARG A CA 1
ATOM 807 C C . ARG A 1 104 ? -4.326 -5.606 -5.987 1.00 97.19 104 ARG A C 1
ATOM 809 O O . ARG A 1 104 ? -3.877 -5.068 -4.973 1.00 97.19 104 ARG A O 1
ATOM 816 N N . PRO A 1 105 ? -5.020 -6.756 -5.942 1.00 97.25 105 PRO A N 1
ATOM 817 C CA . PRO A 1 105 ? -5.038 -7.603 -4.755 1.00 97.25 105 PRO A CA 1
ATOM 818 C C . PRO A 1 105 ? -3.626 -8.053 -4.360 1.00 97.25 105 PRO A C 1
ATOM 820 O O . PRO A 1 105 ? -2.712 -8.095 -5.193 1.00 97.25 105 PRO A O 1
ATOM 823 N N . HIS A 1 106 ? -3.469 -8.406 -3.088 1.00 97.56 106 HIS A N 1
ATOM 824 C CA . HIS A 1 106 ? -2.259 -9.051 -2.592 1.00 97.56 106 HIS A CA 1
ATOM 825 C C . HIS A 1 106 ? -2.024 -10.432 -3.229 1.00 97.56 106 HIS A C 1
ATOM 827 O O . HIS A 1 106 ? -2.958 -11.121 -3.636 1.00 97.56 106 HIS A O 1
ATOM 833 N N . GLN A 1 107 ? -0.756 -10.820 -3.290 1.00 97.12 107 GLN A N 1
ATOM 834 C CA . GLN A 1 107 ? -0.221 -12.071 -3.815 1.00 97.12 107 GLN A CA 1
ATOM 835 C C . GLN A 1 107 ? 0.853 -12.611 -2.848 1.00 97.12 107 GLN A C 1
ATOM 837 O O . GLN A 1 107 ? 1.336 -11.867 -1.981 1.00 97.12 107 GLN A O 1
ATOM 842 N N . PRO A 1 108 ? 1.256 -13.892 -2.966 1.00 97.69 108 PRO A N 1
ATOM 843 C CA . PRO A 1 108 ? 2.385 -14.423 -2.209 1.00 97.69 108 PRO A CA 1
ATOM 844 C C . PRO A 1 108 ? 3.627 -13.526 -2.324 1.00 97.69 108 PRO A C 1
ATOM 846 O O . PRO A 1 108 ? 3.982 -13.067 -3.406 1.00 97.69 108 PRO A O 1
ATOM 849 N N . GLY A 1 109 ? 4.273 -13.253 -1.189 1.00 97.62 109 GLY A N 1
ATOM 850 C CA . GLY A 1 109 ? 5.425 -12.349 -1.091 1.00 97.62 109 GLY A CA 1
ATOM 851 C C . GLY A 1 109 ? 5.083 -10.892 -0.752 1.00 97.62 109 GLY A C 1
ATOM 852 O O . GLY A 1 109 ? 5.923 -10.201 -0.171 1.00 97.62 109 GLY A O 1
ATOM 853 N N . ASP A 1 110 ? 3.855 -10.420 -1.001 1.00 98.56 110 ASP A N 1
ATOM 854 C CA . ASP A 1 110 ? 3.491 -9.032 -0.680 1.00 98.56 110 ASP A CA 1
ATOM 855 C C . ASP A 1 110 ? 3.475 -8.767 0.829 1.00 98.56 110 ASP A C 1
ATOM 857 O O . ASP A 1 110 ? 3.900 -7.701 1.256 1.00 98.56 110 ASP A O 1
ATOM 861 N N . MET A 1 111 ? 3.041 -9.725 1.656 1.00 98.38 111 MET A N 1
ATOM 862 C CA . MET A 1 111 ? 3.011 -9.542 3.116 1.00 98.38 111 MET A CA 1
ATOM 863 C C . MET A 1 111 ? 4.410 -9.354 3.704 1.00 98.38 111 MET A C 1
ATOM 865 O O . MET A 1 111 ? 4.610 -8.462 4.524 1.00 98.38 111 MET A O 1
ATOM 869 N N . GLY A 1 112 ? 5.395 -10.125 3.229 1.00 98.56 112 GLY A N 1
ATOM 870 C CA . GLY A 1 112 ? 6.796 -9.936 3.612 1.00 98.56 112 GLY A CA 1
ATOM 871 C C . GLY A 1 112 ? 7.307 -8.550 3.217 1.00 98.56 112 GLY A C 1
ATOM 872 O O . GLY A 1 112 ? 7.922 -7.862 4.028 1.00 98.56 112 GLY A O 1
ATOM 873 N N . TRP A 1 113 ? 6.959 -8.089 2.010 1.00 98.62 113 TRP A N 1
ATOM 874 C CA . TRP A 1 113 ? 7.272 -6.730 1.567 1.00 98.62 113 TRP A CA 1
ATOM 875 C C . TRP A 1 113 ? 6.584 -5.660 2.430 1.00 98.62 113 TRP A C 1
ATOM 877 O O . TRP A 1 113 ? 7.231 -4.694 2.823 1.00 98.62 113 TRP A O 1
ATOM 887 N N . VAL A 1 114 ? 5.306 -5.826 2.789 1.00 98.81 114 VAL A N 1
ATOM 888 C CA . VAL A 1 114 ? 4.583 -4.881 3.658 1.00 98.81 114 VAL A CA 1
ATOM 889 C C . VAL A 1 114 ? 5.284 -4.750 5.008 1.00 98.81 114 VAL A C 1
ATOM 891 O O . VAL A 1 114 ? 5.506 -3.623 5.454 1.00 98.81 114 VAL A O 1
ATOM 894 N N . VAL A 1 115 ? 5.663 -5.869 5.634 1.00 98.81 115 VAL A N 1
ATOM 895 C CA . VAL A 1 115 ? 6.395 -5.881 6.911 1.00 98.81 115 VAL A CA 1
ATOM 896 C C . VAL A 1 115 ? 7.725 -5.150 6.775 1.00 98.81 115 VAL A C 1
ATOM 898 O O . VAL A 1 115 ? 7.960 -4.184 7.503 1.00 98.81 115 VAL A O 1
ATOM 901 N N . GLN A 1 116 ? 8.534 -5.539 5.785 1.00 98.62 116 GLN A N 1
ATOM 902 C CA . GLN A 1 116 ? 9.834 -4.929 5.517 1.00 98.62 116 GLN A CA 1
ATOM 903 C C . GLN A 1 116 ? 9.716 -3.411 5.321 1.00 98.62 116 GLN A C 1
ATOM 905 O O . GLN A 1 116 ? 10.398 -2.637 5.993 1.00 98.62 116 GLN A O 1
ATOM 910 N N . ARG A 1 117 ? 8.827 -2.953 4.430 1.00 98.44 117 ARG A N 1
ATOM 911 C CA . ARG A 1 117 ? 8.723 -1.523 4.105 1.00 98.44 117 ARG A CA 1
ATOM 912 C C . ARG A 1 117 ? 8.190 -0.696 5.256 1.00 98.44 117 ARG A C 1
ATOM 914 O O . ARG A 1 117 ? 8.656 0.424 5.443 1.00 98.44 117 ARG A O 1
ATOM 921 N N . HIS A 1 118 ? 7.247 -1.210 6.041 1.00 98.56 118 HIS A N 1
ATOM 922 C CA . HIS A 1 118 ? 6.812 -0.490 7.234 1.00 98.56 118 HIS A CA 1
ATOM 923 C C . HIS A 1 118 ? 7.942 -0.388 8.263 1.00 98.56 118 HIS A C 1
ATOM 925 O O . HIS A 1 118 ? 8.141 0.701 8.795 1.00 98.56 118 HIS A O 1
ATOM 931 N N . GLY A 1 119 ? 8.699 -1.465 8.503 1.00 98.44 119 GLY A N 1
ATOM 932 C CA . GLY A 1 119 ? 9.860 -1.450 9.399 1.00 98.44 119 GLY A CA 1
ATOM 933 C C . GLY A 1 119 ? 10.906 -0.418 8.971 1.00 98.44 119 GLY A C 1
ATOM 934 O O . GLY A 1 119 ? 11.192 0.525 9.710 1.00 98.44 119 GLY A O 1
ATOM 935 N N . GLU A 1 120 ? 11.396 -0.525 7.733 1.00 98.19 120 GLU A N 1
ATOM 936 C CA . GLU A 1 120 ? 12.431 0.356 7.175 1.00 98.19 120 GLU A CA 1
ATOM 937 C C . GLU A 1 120 ? 12.004 1.828 7.136 1.00 98.19 120 GLU A C 1
ATOM 939 O O . GLU A 1 120 ? 12.737 2.714 7.585 1.00 98.19 120 GLU A O 1
ATOM 944 N N . LEU A 1 121 ? 10.821 2.114 6.578 1.00 97.31 121 LEU A N 1
ATOM 945 C CA . LEU A 1 121 ? 10.368 3.489 6.382 1.00 97.31 121 LEU A CA 1
ATOM 946 C C . LEU A 1 121 ? 10.065 4.160 7.719 1.00 97.31 121 LEU A C 1
ATOM 948 O O . LEU A 1 121 ? 10.446 5.316 7.907 1.00 97.31 121 LEU A O 1
ATOM 952 N N . TYR A 1 122 ? 9.429 3.452 8.661 1.00 97.56 122 TYR A N 1
ATOM 953 C CA . TYR A 1 122 ? 9.087 4.064 9.940 1.00 97.56 122 TYR A CA 1
ATOM 954 C C . TYR A 1 122 ? 10.279 4.228 10.877 1.00 97.56 122 TYR A C 1
ATOM 956 O O . TYR A 1 122 ? 10.346 5.230 11.597 1.00 97.56 122 TYR A O 1
ATOM 964 N N . ALA A 1 123 ? 11.244 3.308 10.836 1.00 97.56 123 ALA A N 1
ATOM 965 C CA . ALA A 1 123 ? 12.514 3.494 11.524 1.00 97.56 123 ALA A CA 1
ATOM 966 C C . ALA A 1 123 ? 13.259 4.716 10.974 1.00 97.56 123 ALA A C 1
ATOM 968 O O . ALA A 1 123 ? 13.651 5.594 11.742 1.00 97.56 123 ALA A O 1
ATOM 969 N N . ARG A 1 124 ? 13.382 4.830 9.645 1.00 96.62 124 ARG A N 1
ATOM 970 C CA . ARG A 1 124 ? 14.130 5.919 9.005 1.00 96.62 124 ARG A CA 1
ATOM 971 C C . ARG A 1 124 ? 13.477 7.294 9.171 1.00 96.62 124 ARG A C 1
ATOM 973 O O . ARG A 1 124 ? 14.182 8.268 9.403 1.00 96.62 124 ARG A O 1
ATOM 980 N N . GLU A 1 125 ? 12.158 7.397 9.015 1.00 94.62 125 GLU A N 1
ATOM 981 C CA . GLU A 1 125 ? 11.465 8.698 8.960 1.00 94.62 125 GLU A CA 1
ATOM 982 C C . GLU A 1 125 ? 10.945 9.170 10.324 1.00 94.62 125 GLU A C 1
ATOM 984 O O . GLU A 1 125 ? 10.826 10.376 10.546 1.00 94.62 125 GLU A O 1
ATOM 989 N N . TRP A 1 126 ? 10.657 8.250 11.253 1.00 94.19 126 TRP A N 1
ATOM 990 C CA . TRP A 1 126 ? 10.074 8.586 12.561 1.00 94.19 126 TRP A CA 1
ATOM 991 C C . TRP A 1 126 ? 10.818 7.990 13.763 1.00 94.19 126 TRP A C 1
ATOM 993 O O . TRP A 1 126 ? 10.418 8.245 14.905 1.00 94.19 126 TRP A O 1
ATOM 1003 N N . GLY A 1 127 ? 11.900 7.237 13.538 1.00 95.62 127 GLY A N 1
ATOM 1004 C CA . GLY A 1 127 ? 12.711 6.646 14.603 1.00 95.62 127 GLY A CA 1
ATOM 1005 C C . GLY A 1 127 ? 11.992 5.544 15.379 1.00 95.62 127 GLY A C 1
ATOM 1006 O O . GLY A 1 127 ? 12.239 5.392 16.575 1.00 95.62 127 GLY A O 1
ATOM 1007 N N . TYR A 1 128 ? 11.051 4.833 14.749 1.00 97.19 128 TYR A N 1
ATOM 1008 C CA . TYR A 1 128 ? 10.381 3.695 15.389 1.00 97.19 128 TYR A CA 1
ATOM 1009 C C . TYR A 1 128 ? 11.335 2.504 15.455 1.00 97.19 128 TYR A C 1
ATOM 1011 O O . TYR A 1 128 ? 12.172 2.317 14.577 1.00 97.19 128 TYR A O 1
ATOM 1019 N N . ASN A 1 129 ? 11.215 1.696 16.502 1.00 97.19 129 ASN A N 1
ATOM 1020 C CA . ASN A 1 129 ? 12.034 0.498 16.670 1.00 97.19 129 ASN A CA 1
ATOM 1021 C C . ASN A 1 129 ? 11.319 -0.773 16.160 1.00 97.19 129 ASN A C 1
ATOM 1023 O O . ASN A 1 129 ? 10.168 -0.737 15.714 1.00 97.19 129 ASN A O 1
ATOM 1027 N N . ALA A 1 130 ? 11.987 -1.921 16.302 1.00 97.50 130 ALA A N 1
ATOM 1028 C CA . ALA A 1 130 ? 11.497 -3.232 15.867 1.00 97.50 130 ALA A CA 1
ATOM 1029 C C . ALA A 1 130 ? 10.143 -3.655 16.477 1.00 97.50 130 ALA A C 1
ATOM 1031 O O . ALA A 1 130 ? 9.479 -4.540 15.944 1.00 97.50 130 ALA A O 1
ATOM 1032 N N . GLN A 1 131 ? 9.674 -3.018 17.559 1.00 98.12 131 GLN A N 1
ATOM 1033 C CA . GLN A 1 131 ? 8.340 -3.304 18.102 1.00 98.12 131 GLN A CA 1
ATOM 1034 C C . GLN A 1 131 ? 7.227 -2.928 17.110 1.00 98.12 131 GLN A C 1
ATOM 1036 O O . GLN A 1 131 ? 6.173 -3.568 17.109 1.00 98.12 131 GLN A O 1
ATOM 1041 N N . PHE A 1 132 ? 7.447 -1.909 16.268 1.00 98.00 132 PHE A N 1
ATOM 1042 C CA . PHE A 1 132 ? 6.498 -1.529 15.221 1.00 98.00 132 PHE A CA 1
ATOM 1043 C C . PHE A 1 132 ? 6.493 -2.556 14.091 1.00 98.00 132 PHE A C 1
ATOM 1045 O O . PHE A 1 132 ? 5.429 -3.008 13.681 1.00 98.00 132 PHE A O 1
ATOM 1052 N N . GLU A 1 133 ? 7.671 -2.992 13.650 1.00 98.44 133 GLU A N 1
ATOM 1053 C CA . GLU A 1 133 ? 7.802 -4.056 12.653 1.00 98.44 133 GLU A CA 1
ATOM 1054 C C . GLU A 1 133 ? 7.130 -5.352 13.128 1.00 98.44 133 GLU A C 1
ATOM 1056 O O . GLU A 1 133 ? 6.326 -5.932 12.403 1.00 98.44 133 GLU A O 1
ATOM 1061 N N . ALA A 1 134 ? 7.335 -5.737 14.393 1.00 98.62 134 ALA A N 1
ATOM 1062 C CA . ALA A 1 134 ? 6.664 -6.885 14.998 1.00 98.62 134 ALA A CA 1
ATOM 1063 C C . ALA A 1 134 ? 5.131 -6.734 15.033 1.00 98.62 134 ALA A C 1
ATOM 1065 O O . ALA A 1 134 ? 4.404 -7.715 14.872 1.00 98.62 134 ALA A O 1
ATOM 1066 N N . LEU A 1 135 ? 4.608 -5.518 15.241 1.00 98.12 135 LEU A N 1
ATOM 1067 C CA . LEU A 1 135 ? 3.171 -5.253 15.137 1.00 98.12 135 LEU A CA 1
ATOM 1068 C C . LEU A 1 135 ? 2.671 -5.467 13.705 1.00 98.12 135 LEU A C 1
ATOM 1070 O O . LEU A 1 135 ? 1.646 -6.119 13.521 1.00 98.12 135 LEU A O 1
ATOM 1074 N N . VAL A 1 136 ? 3.383 -4.945 12.707 1.00 98.56 136 VAL A N 1
ATOM 1075 C CA . VAL A 1 136 ? 3.022 -5.108 11.291 1.00 98.56 136 VAL A CA 1
ATOM 1076 C C . VAL A 1 136 ? 3.072 -6.584 10.893 1.00 98.56 136 VAL A C 1
ATOM 1078 O O . VAL A 1 136 ? 2.127 -7.067 10.275 1.00 98.56 136 VAL A O 1
ATOM 1081 N N . ALA A 1 137 ? 4.099 -7.322 11.325 1.00 98.75 137 ALA A N 1
ATOM 1082 C CA . ALA A 1 137 ? 4.230 -8.760 11.095 1.00 98.75 137 ALA A CA 1
ATOM 1083 C C . ALA A 1 137 ? 3.048 -9.555 11.663 1.00 98.75 137 ALA A C 1
ATOM 1085 O O . ALA A 1 137 ? 2.473 -10.378 10.956 1.00 98.75 137 ALA A O 1
ATOM 1086 N N . ARG A 1 138 ? 2.623 -9.260 12.900 1.00 98.56 138 ARG A N 1
ATOM 1087 C CA . ARG A 1 138 ? 1.436 -9.895 13.496 1.00 98.56 138 ARG A CA 1
ATOM 1088 C C . ARG A 1 138 ? 0.163 -9.597 12.714 1.00 98.56 138 ARG A C 1
ATOM 1090 O O . ARG A 1 138 ? -0.602 -10.512 12.450 1.00 98.56 138 ARG A O 1
ATOM 1097 N N . ILE A 1 139 ? -0.053 -8.343 12.308 1.00 98.00 139 ILE A N 1
ATOM 1098 C CA . ILE A 1 139 ? -1.242 -7.983 11.518 1.00 98.00 139 ILE A CA 1
ATOM 1099 C C . ILE A 1 139 ? -1.221 -8.697 10.159 1.00 98.00 139 ILE A C 1
ATOM 1101 O O . ILE A 1 139 ? -2.266 -9.150 9.703 1.00 98.00 139 ILE A O 1
ATOM 1105 N N . ALA A 1 140 ? -0.058 -8.796 9.512 1.00 98.44 140 ALA A N 1
ATOM 1106 C CA . ALA A 1 140 ? 0.084 -9.477 8.230 1.00 98.44 140 ALA A CA 1
ATOM 1107 C C . ALA A 1 140 ? -0.166 -10.991 8.345 1.00 98.44 140 ALA A C 1
ATOM 1109 O O . ALA A 1 140 ? -0.874 -11.546 7.508 1.00 98.44 140 ALA A O 1
ATOM 1110 N N . ALA A 1 141 ? 0.359 -11.638 9.391 1.00 98.38 141 ALA A N 1
ATOM 1111 C CA . ALA A 1 141 ? 0.103 -13.049 9.676 1.00 98.38 141 ALA A CA 1
ATOM 1112 C C . ALA A 1 141 ? -1.383 -13.301 9.979 1.00 98.38 141 ALA A C 1
ATOM 1114 O O . ALA A 1 141 ? -2.018 -14.099 9.297 1.00 98.38 141 ALA A O 1
ATOM 1115 N N . ASP A 1 142 ? -1.967 -12.531 10.906 1.00 97.88 142 ASP A N 1
ATOM 1116 C CA . ASP A 1 142 ? -3.387 -12.632 11.261 1.00 97.88 142 ASP A CA 1
ATOM 1117 C C . ASP A 1 142 ? -4.305 -12.439 10.047 1.00 97.88 142 ASP A C 1
ATOM 1119 O O . ASP A 1 142 ? -5.333 -13.108 9.937 1.00 97.88 142 ASP A O 1
ATOM 1123 N N . PHE A 1 143 ? -3.942 -11.520 9.145 1.00 98.12 143 PHE A N 1
ATOM 1124 C CA . PHE A 1 143 ? -4.677 -11.286 7.908 1.00 98.12 143 PHE A CA 1
ATOM 1125 C C . PHE A 1 143 ? -4.652 -12.511 6.996 1.00 98.12 143 PHE A C 1
ATOM 1127 O O . PHE A 1 143 ? -5.700 -12.867 6.480 1.00 98.12 143 PHE A O 1
ATOM 1134 N N . LEU A 1 144 ? -3.498 -13.157 6.797 1.00 97.44 144 LEU A N 1
ATOM 1135 C CA . LEU A 1 144 ? -3.407 -14.350 5.951 1.00 97.44 144 LEU A CA 1
ATOM 1136 C C . LEU A 1 144 ? -4.161 -15.540 6.553 1.00 97.44 144 LEU A C 1
ATOM 1138 O O . LEU A 1 144 ? -4.910 -16.202 5.838 1.00 97.44 144 LEU A O 1
ATOM 1142 N N . ASP A 1 145 ? -4.002 -15.778 7.855 1.00 97.69 145 ASP A N 1
ATOM 1143 C CA . ASP A 1 145 ? -4.596 -16.934 8.537 1.00 97.69 145 ASP A CA 1
ATOM 1144 C C . ASP A 1 145 ? -6.127 -16.876 8.576 1.00 97.69 145 ASP A C 1
ATOM 1146 O O . ASP A 1 145 ? -6.800 -17.906 8.605 1.00 97.69 145 ASP A O 1
ATOM 1150 N N . ARG A 1 146 ? -6.692 -15.664 8.611 1.00 95.88 146 ARG A N 1
ATOM 1151 C CA . ARG A 1 146 ? -8.129 -15.433 8.831 1.00 95.88 146 ARG A CA 1
ATOM 1152 C C . ARG A 1 146 ? -8.791 -14.670 7.688 1.00 95.88 146 ARG A C 1
ATOM 1154 O O . ARG A 1 146 ? -9.872 -14.118 7.889 1.00 95.88 146 ARG A O 1
ATOM 1161 N N . PHE A 1 147 ? -8.144 -14.627 6.523 1.00 97.12 147 PHE A N 1
ATOM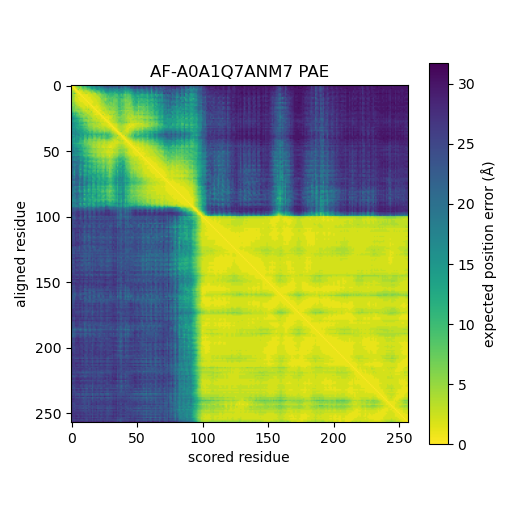 1162 C CA . PHE A 1 147 ? -8.584 -13.815 5.397 1.00 97.12 147 PHE A CA 1
ATOM 1163 C C . PHE A 1 147 ? -10.005 -14.182 4.964 1.00 97.12 147 PHE A C 1
ATOM 1165 O O . PHE A 1 147 ? -10.257 -15.286 4.480 1.00 97.12 147 PHE A O 1
ATOM 1172 N N . ASP A 1 148 ? -10.922 -13.224 5.069 1.00 97.19 148 ASP A N 1
ATOM 1173 C CA . ASP A 1 148 ? -12.274 -13.357 4.529 1.00 97.19 148 ASP A CA 1
ATOM 1174 C C . ASP A 1 148 ? -12.405 -12.518 3.246 1.00 97.19 148 ASP A C 1
ATOM 1176 O O . ASP A 1 148 ? -12.551 -11.294 3.315 1.00 97.19 148 ASP A O 1
ATOM 1180 N N . PRO A 1 149 ? -12.412 -13.130 2.048 1.00 96.19 149 PRO A N 1
ATOM 1181 C CA . PRO A 1 149 ? -12.492 -12.391 0.796 1.00 96.19 149 PRO A CA 1
ATOM 1182 C C . PRO A 1 149 ? -13.858 -11.730 0.545 1.00 96.19 149 PRO A C 1
ATOM 1184 O O . PRO A 1 149 ? -13.979 -10.970 -0.417 1.00 96.19 149 PRO A O 1
ATOM 1187 N N . VAL A 1 150 ? -14.888 -11.974 1.351 1.00 97.00 150 VAL A N 1
ATOM 1188 C CA . VAL A 1 150 ? -16.159 -11.235 1.269 1.00 97.00 150 VAL A CA 1
ATOM 1189 C C . VAL A 1 150 ? -16.079 -9.942 2.081 1.00 97.00 150 VAL A C 1
ATOM 1191 O O . VAL A 1 150 ? -16.722 -8.947 1.750 1.00 97.00 150 VAL A O 1
ATOM 1194 N N . ARG A 1 151 ? -15.270 -9.938 3.141 1.00 97.69 151 ARG A N 1
ATOM 1195 C CA . ARG A 1 151 ? -15.260 -8.890 4.166 1.00 97.69 151 ARG A CA 1
ATOM 1196 C C . ARG A 1 151 ? -13.973 -8.076 4.205 1.00 97.69 151 ARG A C 1
ATOM 1198 O O . ARG A 1 151 ? -13.972 -6.969 4.738 1.00 97.69 151 ARG A O 1
ATOM 1205 N N . GLU A 1 152 ? -12.896 -8.576 3.619 1.00 98.31 152 GLU A N 1
ATOM 1206 C CA . GLU A 1 152 ? -11.558 -8.022 3.780 1.00 98.31 152 GLU A CA 1
ATOM 1207 C C . GLU A 1 152 ? -10.812 -7.915 2.452 1.00 98.31 152 GLU A C 1
ATOM 1209 O O . GLU A 1 152 ? -11.014 -8.683 1.505 1.00 98.31 152 GLU A O 1
ATOM 1214 N N . ARG A 1 153 ? -9.908 -6.940 2.375 1.00 98.19 153 ARG A N 1
ATOM 1215 C CA . ARG A 1 153 ? -9.024 -6.726 1.228 1.00 98.19 153 ARG A CA 1
ATOM 1216 C C . ARG A 1 153 ? -7.687 -6.161 1.689 1.00 98.19 153 ARG A C 1
ATOM 1218 O O . ARG A 1 153 ? -7.626 -5.314 2.576 1.00 98.19 153 ARG A O 1
ATOM 1225 N N . CYS A 1 154 ? -6.631 -6.573 1.000 1.00 98.50 154 CYS A N 1
ATOM 1226 C CA . CYS A 1 154 ? -5.362 -5.861 0.951 1.00 98.50 154 CYS A CA 1
ATOM 1227 C C . CYS A 1 154 ? -5.123 -5.441 -0.498 1.00 98.50 154 CYS A C 1
ATOM 1229 O O . CYS A 1 154 ? -5.182 -6.286 -1.400 1.00 98.50 154 CYS A O 1
ATOM 1231 N N . TRP A 1 155 ? -4.886 -4.146 -0.707 1.00 98.75 155 TRP A N 1
ATOM 1232 C CA . TRP A 1 155 ? -4.476 -3.607 -1.997 1.00 98.75 155 TRP A CA 1
ATOM 1233 C C . TRP A 1 155 ? -3.006 -3.241 -1.968 1.00 98.75 155 TRP A C 1
ATOM 1235 O O . TRP A 1 155 ? -2.536 -2.590 -1.034 1.00 98.75 155 TRP A O 1
ATOM 1245 N N . ILE A 1 156 ? -2.333 -3.587 -3.056 1.00 98.75 156 ILE A N 1
ATOM 1246 C CA . ILE A 1 156 ? -0.966 -3.198 -3.356 1.00 98.75 156 ILE A CA 1
ATOM 1247 C C . ILE A 1 156 ? -1.001 -2.210 -4.517 1.00 98.75 156 ILE A C 1
ATOM 1249 O O . ILE A 1 156 ? -1.620 -2.473 -5.551 1.00 98.75 156 ILE A O 1
ATOM 1253 N N . ALA A 1 157 ? -0.359 -1.061 -4.330 1.00 98.44 157 ALA A N 1
ATOM 1254 C CA . ALA A 1 157 ? -0.070 -0.136 -5.410 1.00 98.44 157 ALA A CA 1
ATOM 1255 C C . ALA A 1 157 ? 1.231 -0.560 -6.089 1.00 98.44 157 ALA A C 1
ATOM 1257 O O . ALA A 1 157 ? 2.248 -0.724 -5.415 1.00 98.44 157 ALA A O 1
ATOM 1258 N N . GLU A 1 158 ? 1.198 -0.708 -7.408 1.00 96.69 158 GLU A N 1
ATOM 1259 C CA . GLU A 1 158 ? 2.349 -1.113 -8.208 1.00 96.69 158 GLU A CA 1
ATOM 1260 C C . GLU A 1 158 ? 2.624 -0.089 -9.310 1.00 96.69 158 GLU A C 1
ATOM 1262 O O . GLU A 1 158 ? 1.706 0.334 -10.018 1.00 96.69 158 GLU A O 1
ATOM 1267 N N . LYS A 1 159 ? 3.882 0.327 -9.447 1.00 90.19 159 LYS A N 1
ATOM 1268 C CA . LYS A 1 159 ? 4.357 1.258 -10.473 1.00 90.19 159 LYS A CA 1
ATOM 1269 C C . LYS A 1 159 ? 5.602 0.667 -11.120 1.00 90.19 159 LYS A C 1
ATOM 1271 O O . LYS A 1 159 ? 6.528 0.299 -10.414 1.00 90.19 159 LYS A O 1
ATOM 1276 N N . ASP A 1 160 ? 5.606 0.568 -12.448 1.00 85.06 160 ASP A N 1
ATOM 1277 C CA . ASP A 1 160 ? 6.722 0.013 -13.231 1.00 85.06 160 ASP A CA 1
ATOM 1278 C C . ASP A 1 160 ? 7.171 -1.395 -12.768 1.00 85.06 160 ASP A C 1
ATOM 1280 O O . ASP A 1 160 ? 8.344 -1.750 -12.836 1.00 85.06 160 ASP A O 1
ATOM 1284 N N . GLY A 1 161 ? 6.221 -2.213 -12.291 1.00 86.12 161 GLY A N 1
ATOM 1285 C CA . GLY A 1 161 ? 6.476 -3.556 -11.752 1.00 86.12 161 GLY A CA 1
ATOM 1286 C C . GLY A 1 161 ? 6.966 -3.583 -10.299 1.00 86.12 161 GLY A C 1
ATOM 1287 O O . GLY A 1 161 ? 7.229 -4.654 -9.752 1.00 86.12 161 GLY A O 1
ATOM 1288 N N . GLU A 1 162 ? 7.091 -2.424 -9.650 1.00 92.62 162 GLU A N 1
ATOM 1289 C CA . GLU A 1 162 ? 7.529 -2.305 -8.262 1.00 92.62 162 GLU A CA 1
ATOM 1290 C C . GLU A 1 162 ? 6.363 -1.996 -7.327 1.00 92.62 162 GLU A C 1
ATOM 1292 O O . GLU A 1 162 ? 5.494 -1.175 -7.621 1.00 92.62 162 GLU A O 1
ATOM 1297 N N . ARG A 1 163 ? 6.359 -2.635 -6.153 1.00 98.06 163 ARG A N 1
ATOM 1298 C CA . ARG A 1 163 ? 5.411 -2.325 -5.081 1.00 98.06 163 ARG A CA 1
ATOM 1299 C C . ARG A 1 163 ? 5.783 -0.963 -4.505 1.00 98.06 163 ARG A C 1
ATOM 1301 O O . ARG A 1 163 ? 6.910 -0.771 -4.062 1.00 98.06 163 ARG A O 1
ATOM 1308 N N . VAL A 1 164 ? 4.830 -0.038 -4.503 1.00 98.12 164 VAL A N 1
ATOM 1309 C CA . VAL A 1 164 ? 5.037 1.353 -4.067 1.00 98.12 164 VAL A CA 1
ATOM 1310 C C . VAL A 1 164 ? 4.037 1.812 -3.009 1.00 98.12 164 VAL A C 1
ATOM 1312 O O . VAL A 1 164 ? 4.092 2.948 -2.540 1.00 98.12 164 VAL A O 1
ATOM 1315 N N . GLY A 1 165 ? 3.105 0.956 -2.604 1.00 98.44 165 GLY A N 1
ATOM 1316 C CA . GLY A 1 165 ? 2.208 1.245 -1.494 1.00 98.44 165 GLY A CA 1
ATOM 1317 C C . GLY A 1 165 ? 1.313 0.072 -1.137 1.00 98.44 165 GLY A C 1
ATOM 1318 O O . GLY A 1 165 ? 1.134 -0.849 -1.931 1.00 98.44 165 GLY A O 1
ATOM 1319 N N . SER A 1 166 ? 0.729 0.122 0.053 1.00 98.81 166 SER A N 1
ATOM 1320 C CA . SER A 1 166 ? -0.266 -0.850 0.503 1.00 98.81 166 SER A CA 1
ATOM 1321 C C . SER A 1 166 ? -1.354 -0.181 1.318 1.00 98.81 166 SER A C 1
ATOM 1323 O O . SER A 1 166 ? -1.131 0.883 1.894 1.00 98.81 166 SER A O 1
ATOM 1325 N N . VAL A 1 167 ? -2.515 -0.824 1.400 1.00 98.81 167 VAL A N 1
ATOM 1326 C CA . VAL A 1 167 ? -3.517 -0.561 2.435 1.00 98.81 167 VAL A CA 1
ATOM 1327 C C . VAL A 1 167 ? -4.344 -1.816 2.680 1.00 98.81 167 VAL A C 1
ATOM 1329 O O . VAL A 1 167 ? -4.624 -2.583 1.758 1.00 98.81 167 VAL A O 1
ATOM 1332 N N . PHE A 1 168 ? -4.754 -2.003 3.928 1.00 98.69 168 PHE A N 1
ATOM 1333 C CA . PHE A 1 168 ? -5.589 -3.111 4.356 1.00 98.69 168 PHE A CA 1
ATOM 1334 C C . PHE A 1 168 ? -6.916 -2.563 4.848 1.00 98.69 168 PHE A C 1
ATOM 1336 O O . PHE A 1 168 ? -6.965 -1.546 5.546 1.00 98.69 168 PHE A O 1
ATOM 1343 N N . LEU A 1 169 ? -7.981 -3.282 4.530 1.00 98.69 169 LEU A N 1
ATOM 1344 C CA . LEU A 1 169 ? -9.285 -3.120 5.136 1.00 98.69 169 LEU A CA 1
ATOM 1345 C C . LEU A 1 169 ? -9.721 -4.483 5.662 1.00 98.69 169 LEU A C 1
ATOM 1347 O O . LEU A 1 169 ? -9.956 -5.404 4.883 1.00 98.69 169 LEU A O 1
ATOM 1351 N N . VAL A 1 170 ? -9.788 -4.598 6.985 1.00 98.31 170 VAL A N 1
ATOM 1352 C CA . VAL A 1 170 ? -10.064 -5.855 7.691 1.00 98.31 170 VAL A CA 1
ATOM 1353 C C . VAL A 1 170 ? -11.324 -5.739 8.538 1.00 98.31 170 VAL A C 1
ATOM 1355 O O . VAL A 1 170 ? -11.741 -4.637 8.907 1.00 98.31 170 VAL A O 1
ATOM 1358 N N . LYS A 1 171 ? -11.945 -6.860 8.884 1.00 97.81 171 LYS A N 1
ATOM 1359 C CA . LYS A 1 171 ? -13.094 -6.901 9.783 1.00 97.81 171 LYS A CA 1
ATOM 1360 C C . LYS A 1 171 ? -12.640 -6.548 11.200 1.00 97.81 171 LYS A C 1
ATOM 1362 O O . LYS A 1 171 ? -11.665 -7.085 11.713 1.00 97.81 171 LYS A O 1
ATOM 1367 N N . HIS A 1 172 ? -13.361 -5.637 11.851 1.00 96.50 172 HIS A N 1
ATOM 1368 C CA . HIS A 1 172 ? -13.137 -5.310 13.261 1.00 96.50 172 HIS A CA 1
ATOM 1369 C C . HIS A 1 172 ? -14.315 -5.727 14.134 1.00 96.50 172 HIS A C 1
ATOM 1371 O O . HIS A 1 172 ? -14.116 -6.358 15.164 1.00 96.50 172 HIS A O 1
ATOM 1377 N N . LEU A 1 173 ? -15.534 -5.423 13.684 1.00 96.12 173 LEU A N 1
ATOM 1378 C CA . LEU A 1 173 ? -16.795 -5.904 14.251 1.00 96.12 173 LEU A CA 1
ATOM 1379 C C . LEU A 1 173 ? -17.738 -6.316 13.113 1.00 96.12 173 LEU A C 1
ATOM 1381 O O . LEU A 1 173 ? -17.435 -6.124 11.932 1.00 96.12 173 LEU A O 1
ATOM 1385 N N . ALA A 1 174 ? -18.911 -6.849 13.461 1.00 94.81 174 ALA A N 1
ATOM 1386 C CA . ALA A 1 174 ? -19.915 -7.311 12.499 1.00 94.81 174 ALA A CA 1
ATOM 1387 C C . ALA A 1 174 ? -20.302 -6.256 11.443 1.00 94.81 174 ALA A C 1
ATOM 1389 O O . ALA A 1 174 ? -20.571 -6.608 10.300 1.00 94.81 174 ALA A O 1
ATOM 1390 N N . THR A 1 175 ? -20.286 -4.967 11.784 1.00 97.00 175 THR A N 1
ATOM 1391 C CA . THR A 1 175 ? -20.626 -3.857 10.870 1.00 97.00 175 THR A CA 1
ATOM 1392 C C . THR A 1 175 ? -19.537 -2.786 10.789 1.00 97.00 175 THR A C 1
ATOM 1394 O O . THR A 1 175 ? -19.736 -1.763 10.132 1.00 97.00 175 THR A O 1
ATOM 1397 N N . VAL A 1 176 ? -18.366 -3.026 11.396 1.00 98.50 176 VAL A N 1
ATOM 1398 C CA . VAL A 1 176 ? -17.239 -2.080 11.418 1.00 98.50 176 VAL A CA 1
ATOM 1399 C C . VAL A 1 176 ? -16.007 -2.707 10.773 1.00 98.50 176 VAL A C 1
ATOM 1401 O O . VAL A 1 176 ? -15.531 -3.754 11.220 1.00 98.50 176 VAL A O 1
ATOM 1404 N N . ALA A 1 177 ? -15.478 -2.053 9.742 1.00 98.56 177 ALA A N 1
ATOM 1405 C CA . ALA A 1 177 ? -14.187 -2.384 9.153 1.00 98.56 177 ALA A CA 1
ATOM 1406 C C . ALA A 1 177 ? -13.083 -1.541 9.799 1.00 98.56 177 ALA A C 1
ATOM 1408 O O . ALA A 1 177 ? -13.340 -0.449 10.309 1.00 98.56 177 ALA A O 1
ATOM 1409 N N . LYS A 1 178 ? -11.843 -2.025 9.765 1.00 98.69 178 LYS A N 1
ATOM 1410 C CA . LYS A 1 178 ? -10.671 -1.285 10.224 1.00 98.69 178 LYS A CA 1
ATOM 1411 C C . LYS A 1 178 ? -9.659 -1.125 9.103 1.00 98.69 178 LYS A C 1
ATOM 1413 O O . LYS A 1 178 ? -9.193 -2.115 8.543 1.00 98.69 178 LYS A O 1
ATOM 1418 N N . LEU A 1 179 ? -9.319 0.125 8.797 1.00 98.75 179 LEU A N 1
ATOM 1419 C CA . LEU A 1 179 ? -8.262 0.461 7.850 1.00 98.75 179 LEU A CA 1
ATOM 1420 C C . LEU A 1 179 ? -6.913 0.381 8.569 1.00 98.75 179 LEU A C 1
ATOM 1422 O O . LEU A 1 179 ? -6.748 0.922 9.665 1.00 98.75 179 LEU A O 1
ATOM 1426 N N . ARG A 1 180 ? -5.955 -0.336 7.978 1.00 98.25 180 ARG A N 1
ATOM 1427 C CA . ARG A 1 180 ? -4.617 -0.555 8.546 1.00 98.25 180 ARG A CA 1
ATOM 1428 C C . ARG A 1 180 ? -3.538 -0.522 7.464 1.00 98.25 180 ARG A C 1
ATOM 1430 O O . ARG A 1 180 ? -3.834 -0.672 6.283 1.00 98.25 180 ARG A O 1
ATOM 1437 N N . MET A 1 181 ? -2.285 -0.368 7.899 1.00 97.38 181 MET A N 1
ATOM 1438 C CA . MET A 1 181 ? -1.076 -0.568 7.080 1.00 97.38 181 MET A CA 1
ATOM 1439 C C . MET A 1 181 ? -1.088 0.221 5.758 1.00 97.38 181 MET A C 1
ATOM 1441 O O . MET A 1 181 ? -0.722 -0.295 4.699 1.00 97.38 181 MET A O 1
ATOM 1445 N N . LEU A 1 182 ? -1.556 1.477 5.835 1.00 98.44 182 LEU A N 1
ATOM 1446 C CA . LEU A 1 182 ? -1.430 2.438 4.747 1.00 98.44 182 LEU A CA 1
ATOM 1447 C C . LEU A 1 182 ? 0.025 2.902 4.658 1.00 98.44 182 LEU A C 1
ATOM 1449 O O . LEU A 1 182 ? 0.543 3.516 5.593 1.00 98.44 182 LEU A O 1
ATOM 1453 N N . ILE A 1 183 ? 0.649 2.679 3.507 1.00 98.19 183 ILE A N 1
ATOM 1454 C CA . ILE A 1 183 ? 1.979 3.203 3.207 1.00 98.19 183 ILE A CA 1
ATOM 1455 C C . ILE A 1 183 ? 2.079 3.578 1.735 1.00 98.19 183 ILE A C 1
ATOM 1457 O O . ILE A 1 183 ? 1.458 2.952 0.878 1.00 98.19 183 ILE A O 1
ATOM 1461 N N . VAL A 1 184 ? 2.865 4.613 1.450 1.00 98.19 184 VAL A N 1
ATOM 1462 C CA . VAL A 1 184 ? 3.294 4.965 0.095 1.00 98.19 184 VAL A CA 1
ATOM 1463 C C . VAL A 1 184 ? 4.784 5.248 0.148 1.00 98.19 184 VAL A C 1
ATOM 1465 O O . VAL A 1 184 ? 5.248 6.061 0.963 1.00 98.19 184 VAL A O 1
ATOM 1468 N N . ASP A 1 185 ? 5.516 4.566 -0.720 1.00 96.25 185 ASP A N 1
ATOM 1469 C CA . ASP A 1 185 ? 6.958 4.672 -0.816 1.00 96.25 185 ASP A CA 1
ATOM 1470 C C . ASP A 1 185 ? 7.385 6.101 -1.185 1.00 96.25 185 ASP A C 1
ATOM 1472 O O . ASP A 1 185 ? 6.720 6.728 -2.016 1.00 96.25 185 ASP A O 1
ATOM 1476 N N . PRO A 1 186 ? 8.469 6.656 -0.600 1.00 93.50 186 PRO A N 1
ATOM 1477 C CA . PRO A 1 186 ? 8.824 8.067 -0.766 1.00 93.50 186 PRO A CA 1
ATOM 1478 C C . PRO A 1 186 ? 8.924 8.537 -2.217 1.00 93.50 186 PRO A C 1
ATOM 1480 O O . PRO A 1 186 ? 8.422 9.611 -2.538 1.00 93.50 186 PRO A O 1
ATOM 1483 N N . HIS A 1 187 ? 9.500 7.714 -3.096 1.00 88.62 187 HIS A N 1
ATOM 1484 C CA . HIS A 1 187 ? 9.679 8.031 -4.515 1.00 88.62 187 HIS A CA 1
ATOM 1485 C C . HIS A 1 187 ? 8.361 8.042 -5.316 1.00 88.62 187 HIS A C 1
ATOM 1487 O O . HIS A 1 187 ? 8.330 8.539 -6.439 1.00 88.62 187 HIS A O 1
ATOM 1493 N N . ALA A 1 188 ? 7.272 7.513 -4.751 1.00 92.06 188 ALA A N 1
ATOM 1494 C CA . ALA A 1 188 ? 5.946 7.467 -5.365 1.00 92.06 188 ALA A CA 1
ATOM 1495 C C . ALA A 1 188 ? 4.930 8.408 -4.681 1.00 92.06 188 ALA A C 1
ATOM 1497 O O . ALA A 1 188 ? 3.755 8.464 -5.064 1.00 92.06 188 ALA A O 1
ATOM 1498 N N . ARG A 1 189 ? 5.353 9.172 -3.662 1.00 90.75 189 ARG A N 1
ATOM 1499 C CA . ARG A 1 189 ? 4.512 10.195 -3.015 1.00 90.75 189 ARG A CA 1
ATOM 1500 C C . ARG A 1 189 ? 4.221 11.344 -3.990 1.00 90.75 189 ARG A C 1
ATOM 1502 O O . ARG A 1 189 ? 4.958 11.590 -4.934 1.00 90.75 189 ARG A O 1
ATOM 1509 N N . GLY A 1 190 ? 3.103 12.040 -3.777 1.00 88.94 190 GLY A N 1
ATOM 1510 C CA . GLY A 1 190 ? 2.647 13.126 -4.661 1.00 88.94 190 GLY A CA 1
ATOM 1511 C C . GLY A 1 190 ? 1.862 12.671 -5.899 1.00 88.94 190 GLY A C 1
ATOM 1512 O O . GLY A 1 190 ? 1.212 13.492 -6.532 1.00 88.94 190 GLY A O 1
ATOM 1513 N N . LEU A 1 191 ? 1.813 11.366 -6.195 1.00 89.56 191 LEU A N 1
ATOM 1514 C CA . LEU A 1 191 ? 1.059 10.799 -7.328 1.00 89.56 191 LEU A CA 1
ATOM 1515 C C . LEU A 1 191 ? -0.419 10.482 -7.008 1.00 89.56 191 LEU A C 1
ATOM 1517 O O . LEU A 1 191 ? -1.103 9.801 -7.770 1.00 89.56 191 LEU A O 1
ATOM 1521 N N . GLY A 1 192 ? -0.916 10.899 -5.840 1.00 93.56 192 GLY A N 1
ATOM 1522 C CA . GLY A 1 192 ? -2.287 10.610 -5.394 1.00 93.56 192 GLY A CA 1
ATOM 1523 C C . GLY A 1 192 ? -2.554 9.153 -4.972 1.00 93.56 192 GLY A C 1
ATOM 1524 O O . GLY A 1 192 ? -3.701 8.816 -4.685 1.00 93.56 192 GLY A O 1
ATOM 1525 N N . ILE A 1 193 ? -1.523 8.299 -4.886 1.00 96.81 193 ILE A N 1
ATOM 1526 C CA . ILE A 1 193 ? -1.645 6.864 -4.550 1.00 96.81 193 ILE A CA 1
ATOM 1527 C C . ILE A 1 193 ? -2.352 6.651 -3.209 1.00 96.81 193 ILE A C 1
ATOM 1529 O O . ILE A 1 193 ? -3.304 5.880 -3.135 1.00 96.81 193 ILE A O 1
ATOM 1533 N N . GLY A 1 194 ? -1.925 7.360 -2.158 1.00 97.44 194 GLY A N 1
ATOM 1534 C CA . GLY A 1 194 ? -2.487 7.196 -0.814 1.00 97.44 194 GLY A CA 1
ATOM 1535 C C . GLY A 1 194 ? -3.987 7.499 -0.760 1.00 97.44 194 GLY 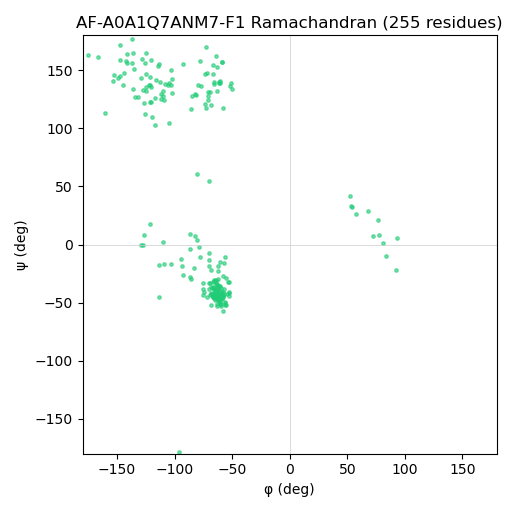A C 1
ATOM 1536 O O . GLY A 1 194 ? -4.748 6.726 -0.187 1.00 97.44 194 GLY A O 1
ATOM 1537 N N . ARG A 1 195 ? -4.427 8.568 -1.439 1.00 96.94 195 ARG A N 1
ATOM 1538 C CA . ARG A 1 195 ? -5.853 8.893 -1.580 1.00 96.94 195 ARG A CA 1
ATOM 1539 C C . ARG A 1 195 ? -6.599 7.789 -2.322 1.00 96.94 195 ARG A C 1
ATOM 1541 O O . ARG A 1 195 ? -7.610 7.309 -1.829 1.00 96.94 195 ARG A O 1
ATOM 1548 N N . ARG A 1 196 ? -6.070 7.323 -3.457 1.00 97.44 196 ARG A N 1
ATOM 1549 C CA . ARG A 1 196 ? -6.717 6.264 -4.244 1.00 97.44 196 ARG A CA 1
ATOM 1550 C C . ARG A 1 196 ? -6.831 4.943 -3.476 1.00 97.44 196 ARG A C 1
ATOM 1552 O O . ARG A 1 196 ? -7.844 4.264 -3.619 1.00 97.44 196 ARG A O 1
ATOM 1559 N N . LEU A 1 197 ? -5.823 4.588 -2.675 1.00 98.69 197 LEU A N 1
ATOM 1560 C CA . LEU A 1 197 ? -5.845 3.427 -1.778 1.00 98.69 197 LEU A CA 1
ATOM 1561 C C . LEU A 1 197 ? -6.976 3.552 -0.744 1.00 98.69 197 LEU A C 1
ATOM 1563 O O . LEU A 1 197 ? -7.792 2.642 -0.618 1.00 98.69 197 LEU A O 1
ATOM 1567 N N . VAL A 1 198 ? -7.081 4.696 -0.060 1.00 98.69 198 VAL A N 1
ATOM 1568 C CA . VAL A 1 198 ? -8.158 4.944 0.916 1.00 98.69 198 VAL A CA 1
ATOM 1569 C C . VAL A 1 198 ? -9.536 4.951 0.245 1.00 98.69 198 VAL A C 1
ATOM 1571 O O . VAL A 1 198 ? -10.459 4.317 0.753 1.00 98.69 198 VAL A O 1
ATOM 1574 N N . ASP A 1 199 ? -9.675 5.561 -0.934 1.00 98.12 199 ASP A N 1
ATOM 1575 C CA . ASP A 1 199 ? -10.927 5.551 -1.699 1.00 98.12 199 ASP A CA 1
ATOM 1576 C C . ASP A 1 199 ? -11.359 4.121 -2.079 1.00 98.12 199 ASP A C 1
ATOM 1578 O O . ASP A 1 199 ? -12.555 3.819 -2.087 1.00 98.12 199 ASP A O 1
ATOM 1582 N N . GLN A 1 200 ? -10.409 3.220 -2.383 1.00 98.12 200 GLN A N 1
ATOM 1583 C CA . GLN A 1 200 ? -10.727 1.804 -2.615 1.00 98.12 200 GLN A CA 1
ATOM 1584 C C . GLN A 1 200 ? -11.246 1.118 -1.353 1.00 98.12 200 GLN A C 1
ATOM 1586 O O . GLN A 1 200 ? -12.243 0.401 -1.440 1.00 98.12 200 GLN A O 1
ATOM 1591 N N . CYS A 1 201 ? -10.637 1.378 -0.191 1.00 98.62 201 CYS A N 1
ATOM 1592 C CA . CYS A 1 201 ? -11.154 0.880 1.082 1.00 98.62 201 CYS A CA 1
ATOM 1593 C C . CYS A 1 201 ? -12.600 1.337 1.299 1.00 98.62 201 CYS A C 1
ATOM 1595 O O . CYS A 1 201 ? -13.467 0.512 1.566 1.00 98.62 201 CYS A O 1
ATOM 1597 N N . VAL A 1 202 ? -12.886 2.633 1.138 1.00 98.56 202 VAL A N 1
ATOM 1598 C CA . VAL A 1 202 ? -14.237 3.182 1.346 1.00 98.56 202 VAL A CA 1
ATOM 1599 C C . VAL A 1 202 ? -15.256 2.542 0.403 1.00 98.56 202 VAL A C 1
ATOM 1601 O O . VAL A 1 202 ? -16.323 2.114 0.849 1.00 98.56 202 VAL A O 1
ATOM 1604 N N . ARG A 1 203 ? -14.926 2.419 -0.890 1.00 98.19 203 ARG A N 1
ATOM 1605 C CA . ARG A 1 203 ? -15.802 1.754 -1.869 1.00 98.19 203 ARG A CA 1
ATOM 1606 C C . ARG A 1 203 ? -16.085 0.302 -1.498 1.00 98.19 203 ARG A C 1
ATOM 1608 O O . ARG A 1 203 ? -17.248 -0.090 -1.456 1.00 98.19 203 ARG A O 1
ATOM 1615 N N . PHE A 1 204 ? -15.046 -0.479 -1.214 1.00 98.25 204 PHE A N 1
ATOM 1616 C CA . PHE A 1 204 ? -15.209 -1.887 -0.861 1.00 98.25 204 PHE A CA 1
ATOM 1617 C C . PHE A 1 204 ? -15.981 -2.060 0.447 1.00 98.25 204 PHE A C 1
ATOM 1619 O O . PHE A 1 204 ? -16.842 -2.927 0.530 1.00 98.25 204 PHE A O 1
ATOM 1626 N N . ALA A 1 205 ? -15.739 -1.213 1.452 1.00 98.44 205 ALA A N 1
ATOM 1627 C CA . ALA A 1 205 ? -16.448 -1.299 2.723 1.00 98.44 205 ALA A CA 1
ATOM 1628 C C . ALA A 1 205 ? -17.966 -1.144 2.542 1.00 98.44 205 ALA A C 1
ATOM 1630 O O . ALA A 1 205 ? -18.731 -1.924 3.107 1.00 98.44 205 ALA A O 1
ATOM 1631 N N . ARG A 1 206 ? -18.396 -0.187 1.707 1.00 97.88 206 ARG A N 1
ATOM 1632 C CA . ARG A 1 206 ? -19.813 -0.013 1.345 1.00 97.88 206 ARG A CA 1
ATOM 1633 C C . ARG A 1 206 ? -20.373 -1.244 0.640 1.00 97.88 206 ARG A C 1
ATOM 1635 O O . ARG A 1 206 ? -21.432 -1.730 1.015 1.00 97.88 206 ARG A O 1
ATOM 1642 N N . GLN A 1 207 ? -19.641 -1.777 -0.339 1.00 97.38 207 GLN A N 1
ATOM 1643 C CA . GLN A 1 207 ? -20.046 -2.975 -1.086 1.00 97.38 207 GLN A CA 1
ATOM 1644 C C . GLN A 1 207 ? -20.158 -4.217 -0.191 1.00 97.38 207 GLN A C 1
ATOM 1646 O O . GLN A 1 207 ? -21.075 -5.012 -0.358 1.00 97.38 207 GLN A O 1
ATOM 1651 N N . ALA A 1 208 ? -19.267 -4.361 0.790 1.00 97.00 208 ALA A N 1
ATOM 1652 C CA . ALA A 1 208 ? -19.266 -5.460 1.755 1.00 97.00 208 ALA A CA 1
ATOM 1653 C C . ALA A 1 208 ? -20.275 -5.272 2.913 1.00 97.00 208 ALA A C 1
ATOM 1655 O O . ALA A 1 208 ? -20.316 -6.086 3.842 1.00 97.00 208 ALA A O 1
ATOM 1656 N N . GLY A 1 209 ? -21.085 -4.204 2.883 1.00 97.62 209 GLY A N 1
ATOM 1657 C CA . GLY A 1 209 ? -22.150 -3.947 3.857 1.00 97.62 209 GLY A CA 1
ATOM 1658 C C . GLY A 1 209 ? -21.669 -3.424 5.214 1.00 97.62 209 GLY A C 1
ATOM 1659 O O . GLY A 1 209 ? -22.379 -3.549 6.216 1.00 97.62 209 GLY A O 1
ATOM 1660 N N . TYR A 1 210 ? -20.464 -2.855 5.289 1.00 98.62 210 TYR A N 1
ATOM 1661 C CA . TYR A 1 210 ? -20.018 -2.153 6.490 1.00 98.62 210 TYR A CA 1
ATOM 1662 C C . TYR A 1 210 ? -20.757 -0.824 6.652 1.00 98.62 210 TYR A C 1
ATOM 1664 O O . TYR A 1 210 ? -21.075 -0.149 5.679 1.00 98.62 210 TYR A O 1
ATOM 1672 N N . ARG A 1 211 ? -20.982 -0.425 7.907 1.00 98.50 211 ARG A N 1
ATOM 1673 C CA . ARG A 1 211 ? -21.611 0.859 8.268 1.00 98.50 211 ARG A CA 1
ATOM 1674 C C . ARG A 1 211 ? -20.600 1.897 8.751 1.00 98.50 211 ARG A C 1
ATOM 1676 O O . ARG A 1 211 ? -20.911 3.081 8.829 1.00 98.50 211 ARG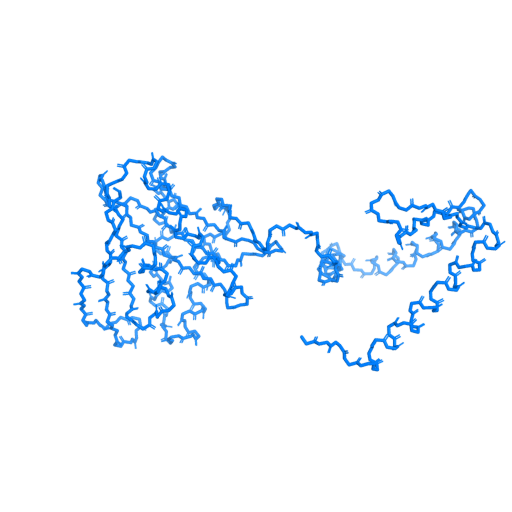 A O 1
ATOM 1683 N N . LYS A 1 212 ? -19.397 1.448 9.117 1.00 98.75 212 LYS A N 1
ATOM 1684 C CA . LYS A 1 212 ? -18.330 2.300 9.638 1.00 98.75 212 LYS A CA 1
ATOM 1685 C C . LYS A 1 212 ? -16.958 1.751 9.267 1.00 98.75 212 LYS A C 1
ATOM 1687 O O . LYS A 1 212 ? -16.747 0.537 9.317 1.00 98.75 212 LYS A O 1
ATOM 1692 N N . ILE A 1 213 ? -16.017 2.645 8.983 1.00 98.88 213 ILE A N 1
ATOM 1693 C CA . ILE A 1 213 ? -14.582 2.348 8.974 1.00 98.88 213 ILE A CA 1
ATOM 1694 C C . ILE A 1 213 ? -13.939 3.066 10.154 1.00 98.88 213 ILE A C 1
ATOM 1696 O O . ILE A 1 213 ? -14.172 4.254 10.349 1.00 98.88 213 ILE A O 1
ATOM 1700 N N . THR A 1 214 ? -13.116 2.354 10.915 1.00 98.81 214 THR A N 1
ATOM 1701 C CA . THR A 1 214 ? -12.262 2.933 11.956 1.00 98.81 214 THR A CA 1
ATOM 1702 C C . THR A 1 214 ? -10.790 2.763 11.594 1.00 98.81 214 THR A C 1
ATOM 1704 O O . THR A 1 214 ? -10.422 1.834 10.873 1.00 98.81 214 THR A O 1
ATOM 1707 N N . LEU A 1 215 ? -9.918 3.635 12.079 1.00 98.50 215 LEU A N 1
ATOM 1708 C CA . LEU A 1 215 ? -8.472 3.483 11.953 1.00 98.50 215 LEU A CA 1
ATOM 1709 C C . LEU A 1 215 ? -7.756 4.073 13.159 1.00 98.50 215 LEU A C 1
ATOM 1711 O O . LEU A 1 215 ? -8.293 4.918 13.868 1.00 98.50 215 LEU A O 1
ATOM 1715 N N . TRP A 1 216 ? -6.525 3.618 13.363 1.00 96.69 216 TRP A N 1
ATOM 1716 C CA . TRP A 1 216 ? -5.617 4.141 14.378 1.00 96.69 216 TRP A CA 1
ATOM 1717 C C . TRP A 1 216 ? -4.355 4.666 13.690 1.00 96.69 216 TRP A C 1
ATOM 1719 O O . TRP A 1 216 ? -3.840 4.025 12.770 1.00 96.69 216 TRP A O 1
ATOM 1729 N N . THR A 1 217 ? -3.890 5.842 14.102 1.00 95.94 217 THR A N 1
ATOM 1730 C CA . THR A 1 217 ? -2.710 6.528 13.555 1.00 95.94 217 THR A CA 1
ATOM 1731 C C . THR A 1 217 ? -2.014 7.334 14.652 1.00 95.94 217 THR A C 1
ATOM 1733 O O . THR A 1 217 ? -2.563 7.507 15.734 1.00 95.94 217 THR A O 1
ATOM 1736 N N . HIS A 1 218 ? -0.832 7.883 14.368 1.00 96.81 218 HIS A N 1
ATOM 1737 C CA . HIS A 1 218 ? -0.184 8.864 15.241 1.00 96.81 218 HIS A CA 1
ATOM 1738 C C . HIS A 1 218 ? -0.343 10.287 14.693 1.00 96.81 218 HIS A C 1
ATOM 1740 O O . HIS A 1 218 ? -0.219 10.510 13.483 1.00 96.81 218 HIS A O 1
ATOM 1746 N N . SER A 1 219 ? -0.541 11.268 15.577 1.00 95.38 219 SER A N 1
ATOM 1747 C CA . SER A 1 219 ? -0.803 12.674 15.213 1.00 95.38 219 SER A CA 1
ATOM 1748 C C . SER A 1 219 ? 0.303 13.320 14.356 1.00 95.38 219 SER A C 1
ATOM 1750 O O . SER A 1 219 ? 0.036 14.216 13.544 1.00 95.38 219 SER A O 1
ATOM 1752 N N . GLN A 1 220 ? 1.544 12.834 14.484 1.00 93.94 220 GLN A N 1
ATOM 1753 C CA . GLN A 1 220 ? 2.709 13.290 13.719 1.00 93.94 220 GLN A CA 1
ATOM 1754 C C . GLN A 1 220 ? 2.676 12.889 12.232 1.00 93.94 220 GLN A C 1
ATOM 1756 O O . GLN A 1 220 ? 3.370 13.501 11.419 1.00 93.94 220 GLN A O 1
ATOM 1761 N N . LEU A 1 221 ? 1.857 11.903 11.844 1.00 94.94 221 LEU A N 1
ATOM 1762 C CA . LEU A 1 221 ? 1.735 11.414 10.464 1.00 94.94 221 LEU A CA 1
ATOM 1763 C C . LEU A 1 221 ? 0.821 12.328 9.629 1.00 94.94 221 LEU A C 1
ATOM 1765 O O . LEU A 1 221 ? -0.219 11.914 9.116 1.00 94.94 221 LEU A O 1
ATOM 1769 N N . LYS A 1 222 ? 1.211 13.602 9.497 1.00 95.38 222 LYS A N 1
ATOM 1770 C CA . LYS A 1 222 ? 0.396 14.681 8.906 1.00 95.38 222 LYS A CA 1
ATOM 1771 C C . LYS A 1 222 ? -0.145 14.349 7.509 1.00 95.38 222 LYS A C 1
ATOM 1773 O O . LYS A 1 222 ? -1.309 14.620 7.235 1.00 95.38 222 LYS A O 1
ATOM 1778 N N . ALA A 1 223 ? 0.666 13.730 6.649 1.00 92.44 223 ALA A N 1
ATOM 1779 C CA . ALA A 1 223 ? 0.249 13.363 5.294 1.00 92.44 223 ALA A CA 1
ATOM 1780 C C . ALA A 1 223 ? -0.870 12.305 5.286 1.00 92.44 223 ALA A C 1
ATOM 1782 O O . ALA A 1 223 ? -1.840 12.447 4.546 1.00 92.44 223 ALA A O 1
ATOM 1783 N N . ALA A 1 224 ? -0.772 11.279 6.139 1.00 93.88 224 ALA A N 1
ATOM 1784 C CA . ALA A 1 224 ? -1.819 10.267 6.277 1.00 93.88 224 ALA A CA 1
ATOM 1785 C C . ALA A 1 224 ? -3.107 10.883 6.846 1.00 93.88 224 ALA A C 1
ATOM 1787 O O . ALA A 1 224 ? -4.186 10.659 6.305 1.00 93.88 224 ALA A O 1
ATOM 1788 N N . ARG A 1 225 ? -2.984 11.740 7.870 1.00 97.75 225 ARG A N 1
ATOM 1789 C CA . ARG A 1 225 ? -4.121 12.468 8.464 1.00 97.75 225 ARG A CA 1
ATOM 1790 C C . ARG A 1 225 ? -4.862 13.318 7.434 1.00 97.75 225 ARG A C 1
ATOM 1792 O O . ARG A 1 225 ? -6.084 13.249 7.377 1.00 97.75 225 ARG A O 1
ATOM 1799 N N . ALA A 1 226 ? -4.140 14.044 6.579 1.00 97.19 226 ALA A N 1
ATOM 1800 C CA . ALA A 1 226 ? -4.746 14.831 5.507 1.00 97.19 226 ALA A CA 1
ATOM 1801 C C . ALA A 1 226 ? -5.543 13.957 4.522 1.00 97.19 226 ALA A C 1
ATOM 1803 O O . ALA A 1 226 ? -6.643 14.334 4.124 1.00 97.19 226 ALA A O 1
ATOM 1804 N N . ILE A 1 227 ? -5.033 12.769 4.172 1.00 97.81 227 ILE A N 1
ATOM 1805 C CA . ILE A 1 227 ? -5.762 11.811 3.326 1.00 97.81 227 ILE A CA 1
ATOM 1806 C C . ILE A 1 227 ? -7.053 11.355 4.019 1.00 97.81 227 ILE A C 1
ATOM 1808 O O . ILE A 1 227 ? -8.113 11.362 3.397 1.00 97.81 227 ILE A O 1
ATOM 1812 N N . TYR A 1 228 ? -6.987 10.992 5.304 1.00 98.12 228 TYR A N 1
ATOM 1813 C CA . TYR A 1 228 ? -8.163 10.553 6.059 1.00 98.12 228 TYR A CA 1
ATOM 1814 C C . TYR A 1 228 ? -9.217 11.661 6.173 1.00 98.12 228 TYR A C 1
ATOM 1816 O O . TYR A 1 228 ? -10.392 11.416 5.906 1.00 98.12 228 TYR A O 1
ATOM 1824 N N . GLN A 1 229 ? -8.803 12.891 6.482 1.00 97.44 229 GLN A N 1
ATOM 1825 C CA . GLN A 1 229 ? -9.692 14.056 6.534 1.00 97.44 229 GLN A CA 1
ATOM 1826 C C . GLN A 1 229 ? -10.389 14.306 5.194 1.00 97.44 229 GLN A C 1
ATOM 1828 O O . GLN A 1 229 ? -11.601 14.497 5.157 1.00 97.44 229 GLN A O 1
ATOM 1833 N N . GLN A 1 230 ? -9.645 14.259 4.085 1.00 96.00 230 GLN A N 1
ATOM 1834 C CA . GLN A 1 230 ? -10.205 14.430 2.739 1.00 96.00 230 GLN A CA 1
ATOM 1835 C C . GLN A 1 230 ? -11.185 13.316 2.356 1.00 96.00 230 GLN A C 1
ATOM 1837 O O . GLN A 1 230 ? -12.133 13.569 1.617 1.00 96.00 230 GLN A O 1
ATOM 1842 N N . ALA A 1 231 ? -10.978 12.100 2.866 1.00 96.19 231 ALA A N 1
ATOM 1843 C CA . ALA A 1 231 ? -11.903 10.981 2.702 1.00 96.19 231 ALA A CA 1
ATOM 1844 C C . ALA A 1 231 ? -13.121 11.048 3.651 1.00 96.19 231 ALA A C 1
ATOM 1846 O O . ALA A 1 231 ? -13.995 10.186 3.580 1.00 96.19 231 ALA A O 1
ATOM 1847 N N . GLY A 1 232 ? -13.197 12.057 4.528 1.00 98.00 232 GLY A N 1
ATOM 1848 C CA . GLY A 1 232 ? -14.325 12.296 5.432 1.00 98.00 232 GLY A CA 1
ATOM 1849 C C . GLY A 1 232 ? -14.195 11.668 6.822 1.00 98.00 232 GLY A C 1
ATOM 1850 O O . GLY A 1 232 ? -15.139 11.750 7.608 1.00 98.00 232 GLY A O 1
ATOM 1851 N N . PHE A 1 233 ? -13.052 11.059 7.154 1.00 98.69 233 PHE A N 1
ATOM 1852 C CA . PHE A 1 233 ? -12.810 10.557 8.506 1.00 98.69 233 PHE A CA 1
ATOM 1853 C C . PHE A 1 233 ? -12.712 11.715 9.503 1.00 98.69 233 PHE A C 1
ATOM 1855 O O . PHE A 1 233 ? -12.164 12.780 9.203 1.00 98.69 233 PHE A O 1
ATOM 1862 N N . ARG A 1 234 ? -13.172 11.476 10.731 1.00 98.38 234 ARG A N 1
ATOM 1863 C CA . ARG A 1 234 ? -13.068 12.419 11.850 1.00 98.38 234 ARG A CA 1
ATOM 1864 C C . ARG A 1 234 ? -12.306 11.785 13.003 1.00 98.38 234 ARG A C 1
ATOM 1866 O O . ARG A 1 234 ? -12.548 10.626 13.328 1.00 98.38 234 ARG A O 1
ATOM 1873 N N . CYS A 1 235 ? -11.407 12.545 13.624 1.00 98.38 235 CYS A N 1
ATOM 1874 C CA . CYS A 1 235 ? -10.745 12.122 14.854 1.00 98.38 235 CYS A CA 1
ATOM 1875 C C . CYS A 1 235 ? -11.782 12.090 15.981 1.00 98.38 235 CYS A C 1
ATOM 1877 O O . CYS A 1 235 ? -12.404 13.112 16.267 1.00 98.38 235 CYS A O 1
ATOM 1879 N N . VAL A 1 236 ? -11.986 10.921 16.584 1.00 98.31 236 VAL A N 1
ATOM 1880 C CA . VAL A 1 236 ? -12.973 10.706 17.657 1.00 98.31 236 VAL A CA 1
ATOM 1881 C C . VAL A 1 236 ? -12.319 10.474 19.015 1.00 98.31 236 VAL A C 1
ATOM 1883 O O . VAL A 1 236 ? -12.981 10.589 20.042 1.00 98.31 236 VAL A O 1
ATOM 1886 N N . HIS A 1 237 ? -11.027 10.148 19.036 1.00 98.06 237 HIS A N 1
ATOM 1887 C CA . HIS A 1 237 ? -10.287 9.926 20.269 1.00 98.06 237 HIS A CA 1
ATOM 1888 C C . HIS A 1 237 ? -8.799 10.212 20.075 1.00 98.06 237 HIS A C 1
ATOM 1890 O O . HIS A 1 237 ? -8.226 9.828 19.055 1.00 98.06 237 HIS A O 1
ATOM 1896 N N . THR A 1 238 ? -8.182 10.821 21.085 1.00 97.81 238 THR A N 1
ATOM 1897 C CA . THR A 1 238 ? -6.757 11.154 21.119 1.00 97.81 238 THR A CA 1
ATOM 1898 C C . THR A 1 238 ? -6.195 10.796 22.487 1.00 97.81 238 THR A C 1
ATOM 1900 O O . THR A 1 238 ? -6.783 11.167 23.502 1.00 97.81 238 THR A O 1
ATOM 1903 N N . GLN A 1 239 ? -5.042 10.130 22.527 1.00 97.38 239 GLN A N 1
ATOM 1904 C CA . GLN A 1 239 ? -4.396 9.743 23.779 1.00 97.38 239 GLN A CA 1
ATOM 1905 C C . GLN A 1 239 ? -2.871 9.810 23.668 1.00 97.38 239 GLN A C 1
ATOM 1907 O O . GLN A 1 239 ? -2.283 9.376 22.680 1.00 97.38 239 GLN A O 1
ATOM 1912 N N . ALA A 1 240 ? -2.208 10.335 24.701 1.00 96.81 240 ALA A N 1
ATOM 1913 C CA . ALA A 1 240 ? -0.756 10.247 24.809 1.00 96.81 240 ALA A CA 1
ATOM 1914 C C . ALA A 1 240 ? -0.334 8.804 25.121 1.00 96.81 240 ALA A C 1
ATOM 1916 O O . ALA A 1 240 ? -0.861 8.185 26.044 1.00 96.81 240 ALA A O 1
ATOM 1917 N N . ASN A 1 241 ? 0.641 8.289 24.379 1.00 94.94 241 ASN A N 1
ATOM 1918 C CA . ASN A 1 241 ? 1.134 6.927 24.514 1.00 94.94 241 ASN A CA 1
ATOM 1919 C C . ASN A 1 241 ? 2.669 6.893 24.445 1.00 94.94 241 ASN A C 1
ATOM 1921 O O . ASN A 1 241 ? 3.316 7.777 23.875 1.00 94.94 241 ASN A O 1
ATOM 1925 N N . ARG A 1 242 ? 3.282 5.861 25.025 1.00 94.12 242 ARG A N 1
ATOM 1926 C CA . ARG A 1 242 ? 4.697 5.551 24.819 1.00 94.12 242 ARG A CA 1
ATOM 1927 C C . ARG A 1 242 ? 4.799 4.186 24.155 1.00 94.12 242 ARG A C 1
ATOM 1929 O O . ARG A 1 242 ? 4.692 3.157 24.812 1.00 94.12 242 ARG A O 1
ATOM 1936 N N . CYS A 1 243 ? 5.060 4.188 22.857 1.00 93.44 243 CYS A N 1
ATOM 1937 C CA . CYS A 1 243 ? 5.181 2.983 22.049 1.00 93.44 243 CYS A CA 1
ATOM 1938 C C . CYS A 1 243 ? 6.309 3.140 21.020 1.00 93.44 243 CYS A C 1
ATOM 1940 O O . CYS A 1 243 ? 6.741 4.249 20.698 1.00 93.44 243 CYS A O 1
ATOM 1942 N N . PHE A 1 244 ? 6.851 2.010 20.563 1.00 96.00 244 PHE A N 1
ATOM 1943 C CA . PHE A 1 244 ? 7.913 1.939 19.546 1.00 96.00 244 PHE A CA 1
ATOM 1944 C C . PHE A 1 244 ? 9.167 2.767 19.873 1.00 96.00 244 PHE A C 1
ATOM 1946 O O . PHE A 1 244 ? 9.818 3.312 18.984 1.00 96.00 244 PHE A O 1
ATOM 1953 N N . GLY A 1 245 ? 9.491 2.899 21.165 1.00 93.19 245 GLY A N 1
ATOM 1954 C CA . GLY A 1 245 ? 10.629 3.690 21.645 1.00 93.19 245 GLY A CA 1
ATOM 1955 C C . GLY A 1 245 ? 10.409 5.209 21.655 1.00 93.19 245 GLY A C 1
ATOM 1956 O O . GLY A 1 245 ? 11.345 5.961 21.924 1.00 93.19 245 GLY A O 1
ATOM 1957 N N . ARG A 1 246 ? 9.188 5.693 21.395 1.00 94.81 246 ARG A N 1
ATOM 1958 C CA . ARG A 1 246 ? 8.864 7.123 21.270 1.00 94.81 246 ARG A CA 1
ATOM 1959 C C . ARG A 1 246 ? 7.716 7.516 22.204 1.00 94.81 246 ARG A C 1
ATOM 1961 O O . ARG A 1 246 ? 6.909 6.682 22.602 1.00 94.81 246 ARG A O 1
ATOM 1968 N N . LYS A 1 247 ? 7.642 8.801 22.565 1.00 96.06 247 LYS A N 1
ATOM 1969 C CA . LYS A 1 247 ? 6.416 9.407 23.110 1.00 96.06 247 LYS A CA 1
ATOM 1970 C C . LYS A 1 247 ? 5.577 9.849 21.916 1.00 96.06 247 LYS A C 1
ATOM 1972 O O . LYS A 1 247 ? 6.042 10.674 21.133 1.00 96.06 247 LYS A O 1
ATOM 1977 N N . LEU A 1 248 ? 4.401 9.266 21.756 1.00 96.25 248 LEU A N 1
ATOM 1978 C CA . LEU A 1 248 ? 3.516 9.470 20.617 1.00 96.25 248 LEU A CA 1
ATOM 1979 C C . LEU A 1 248 ? 2.138 9.905 21.110 1.00 96.25 248 LEU A C 1
ATOM 1981 O O . LEU A 1 248 ? 1.817 9.824 22.295 1.00 96.25 248 LEU A O 1
ATOM 1985 N N . VAL A 1 249 ? 1.339 10.425 20.189 1.00 97.25 249 VAL A N 1
ATOM 1986 C CA . VAL A 1 249 ? -0.068 10.719 20.435 1.00 97.25 249 VAL A CA 1
ATOM 1987 C C . VAL A 1 249 ? -0.859 9.886 19.449 1.00 97.25 249 VAL A C 1
ATOM 1989 O O . VAL A 1 249 ? -0.799 10.126 18.239 1.00 97.25 249 VAL A O 1
ATOM 1992 N N . ASP A 1 250 ? -1.540 8.894 19.993 1.00 96.81 250 ASP A N 1
ATOM 1993 C CA . ASP A 1 250 ? -2.402 7.974 19.280 1.00 96.81 250 ASP A CA 1
ATOM 1994 C C . ASP A 1 250 ? -3.716 8.684 18.974 1.00 96.81 250 ASP A C 1
ATOM 1996 O O . ASP A 1 250 ? -4.284 9.366 19.827 1.00 96.81 250 ASP A O 1
ATOM 2000 N N . GLU A 1 251 ? -4.211 8.516 17.757 1.00 98.25 251 GLU A N 1
ATOM 2001 C CA . GLU A 1 251 ? -5.493 9.044 17.319 1.00 98.25 251 GLU A CA 1
ATOM 2002 C C . GLU A 1 251 ? -6.332 7.916 16.719 1.00 98.25 251 GLU A C 1
ATOM 2004 O O . GLU A 1 251 ? -5.860 7.157 15.866 1.00 98.25 251 GLU A O 1
ATOM 2009 N N . THR A 1 252 ? -7.596 7.839 17.128 1.00 98.44 252 THR A N 1
ATOM 2010 C CA . THR A 1 252 ? -8.604 6.990 16.487 1.00 98.44 252 THR A CA 1
ATOM 2011 C C . THR A 1 252 ? -9.505 7.849 15.620 1.00 98.44 252 THR A C 1
ATOM 2013 O O . THR A 1 252 ? -10.019 8.877 16.068 1.00 98.44 252 THR A O 1
ATOM 2016 N N . TRP A 1 253 ? -9.700 7.417 14.380 1.00 98.69 253 TRP A N 1
ATOM 2017 C CA . TRP A 1 253 ? -10.494 8.129 13.390 1.00 98.69 253 TRP A CA 1
ATOM 2018 C C . TRP A 1 253 ? -11.594 7.235 12.836 1.00 98.69 253 TRP A C 1
ATOM 2020 O O . TRP A 1 253 ? -11.327 6.096 12.456 1.00 98.69 253 TRP A O 1
ATOM 2030 N N . ASP A 1 254 ? -12.800 7.785 12.726 1.00 98.69 254 ASP A N 1
ATOM 2031 C CA . ASP A 1 254 ? -13.981 7.076 12.242 1.00 98.69 254 ASP A CA 1
ATOM 2032 C C . ASP A 1 254 ? -14.577 7.759 11.002 1.00 98.69 254 ASP A C 1
ATOM 2034 O O . ASP A 1 254 ? -14.609 8.987 10.895 1.00 98.69 254 ASP A O 1
ATOM 2038 N N . LEU A 1 255 ? -15.083 6.941 10.080 1.00 98.69 255 LEU A N 1
ATOM 2039 C CA . LEU A 1 255 ? -15.903 7.331 8.935 1.00 98.69 255 LEU A CA 1
ATOM 2040 C C . LEU A 1 255 ? -17.193 6.508 8.953 1.00 98.69 255 LEU A C 1
ATOM 2042 O O . LEU A 1 255 ? -17.142 5.278 8.893 1.00 98.69 255 LEU A O 1
ATOM 2046 N N . LEU A 1 256 ? -18.340 7.184 9.004 1.00 98.31 256 LEU A N 1
ATOM 2047 C CA . LEU A 1 256 ? -19.647 6.571 8.755 1.00 98.31 256 LEU A CA 1
ATOM 2048 C C . LEU A 1 256 ? -19.856 6.431 7.241 1.00 98.31 256 LEU A C 1
ATOM 2050 O O . LEU A 1 256 ? -19.487 7.337 6.491 1.00 98.31 256 LEU A O 1
ATOM 2054 N N . LEU A 1 257 ? -20.378 5.282 6.800 1.00 95.38 257 LEU A N 1
ATOM 2055 C CA . LEU A 1 257 ? -20.422 4.893 5.384 1.00 95.38 257 LEU A CA 1
ATOM 2056 C C . LEU A 1 257 ? -21.745 5.173 4.688 1.00 95.38 257 LEU A C 1
ATOM 2058 O O . LEU A 1 257 ? -22.800 4.963 5.320 1.00 95.38 257 LEU A O 1
#